Protein AF-A0A520I7V8-F1 (afdb_monomer_lite)

Secondary structure (DSSP, 8-state):
-----------------------------PPP------SSPPSEEEEEEEEE---SEEEEEEPTT--HHHHHHHHHHHHHTT--EEEE-SS--SS--SEEEEEEETTSHHHHHHHHHTT-----STT-EEEEEEEETTEEEEEEEESSHHHHHHHHHHHHHHTTSSSEEEEEEEE--SSS--EEEE--SSSPPPHHHHHHHHHHHHHTT--EEEE--TT-GGGTTTTTSPPPHHHHHHHHHHHHHHHHTT-EEEE----TTT--TT-HHHHHHHHHHHHHHH-

Radius of gyration: 31.49 Å; chains: 1; bounding box: 82×87×105 Å

Sequence (283 aa):
MTRQIGKFGLVPSLMVAASLAGLASASASAGPVTMPALFPTPTSIELGSGTIALGRSVSLIAAPGVDADTIALIRSILTTSGVETITTARRLPSVIDGTYVVLGTAVAPIVRDALARGRAVADDHAEGYTIASLASASGGVVTLAGHDADGLFHAAQTFRQLARRSAIPAMVIQDHPAMPIRGTIEGFYGAPWSMADRTRHLDFLATVKANTYVYSPKDDPYARDRWREAYPAATLKALGTLATTARRNHVDFVYAVSPGPSVCFSDPADVQALERKFDAMRS

Foldseek 3Di:
DDDDDDDDDDDDDDDDDDDDPDPPPPPPPPPDDDDDDFFPPFPDKFFDDDWFALPQEEEEAEFPPADPLLVVLLVVLSVVLNHNYYHYDHADDPDCQEHYEYADACPGPRLVVLCVVLVHDADQDVLKWKWFWADDPNGTYTRTHANDNNVRLVSSLRVSRQSNDSIRTGMMTIGDDPDPAFEDELADADDGDDLVRLLVRLVVCLNNSGAEYEDHYPPPCCQEVVVLDEDDPVVLVSLVVSCVSNVSSNHHYHYHHHHVVPDDPPDVSSVVSNVVRVVSNVD

pLDDT: mean 90.36, std 17.15, range [32.91, 98.94]

Structure (mmCIF, N/CA/C/O backbone):
data_AF-A0A520I7V8-F1
#
_entry.id   AF-A0A520I7V8-F1
#
loop_
_atom_site.group_PDB
_atom_site.id
_atom_site.type_symbol
_atom_site.label_atom_id
_atom_site.label_alt_id
_atom_site.label_comp_id
_atom_site.label_asym_id
_atom_site.label_entity_id
_atom_site.label_seq_id
_atom_site.pdbx_PDB_ins_code
_atom_site.Cartn_x
_atom_site.Cartn_y
_atom_site.Cartn_z
_atom_site.occupancy
_atom_site.B_iso_or_equiv
_atom_site.auth_seq_id
_atom_site.auth_comp_id
_atom_site.auth_asym_id
_atom_site.auth_atom_id
_atom_site.pdbx_PDB_model_num
ATOM 1 N N . MET A 1 1 ? -43.402 -72.409 75.792 1.00 38.69 1 MET A N 1
ATOM 2 C CA . MET A 1 1 ? -42.605 -71.165 75.795 1.00 38.69 1 MET A CA 1
ATOM 3 C C . MET A 1 1 ? -43.331 -70.124 74.948 1.00 38.69 1 MET A C 1
ATOM 5 O O . MET A 1 1 ? -43.605 -70.420 73.798 1.00 38.69 1 MET A O 1
ATOM 9 N N . THR A 1 2 ? -43.694 -68.989 75.573 1.00 38.31 2 THR A N 1
ATOM 10 C CA . THR A 1 2 ? -43.798 -67.609 75.013 1.00 38.31 2 THR A CA 1
ATOM 11 C C . THR A 1 2 ? -44.595 -67.366 73.712 1.00 38.31 2 THR A C 1
ATOM 13 O O . THR A 1 2 ? -44.211 -67.827 72.650 1.00 38.31 2 THR A O 1
ATOM 16 N N . ARG A 1 3 ? -45.784 -66.733 73.798 1.00 32.91 3 ARG A N 1
ATOM 17 C CA . ARG A 1 3 ? -46.104 -65.278 73.615 1.00 32.91 3 ARG A CA 1
ATOM 18 C C . ARG A 1 3 ? -45.956 -64.779 72.156 1.00 32.91 3 ARG A C 1
ATOM 20 O O . ARG A 1 3 ? -44.864 -64.837 71.625 1.00 32.91 3 ARG A O 1
ATOM 27 N N . GLN A 1 4 ? -47.035 -64.459 71.425 1.00 36.03 4 GLN A N 1
ATOM 28 C CA . GLN A 1 4 ? -47.858 -63.219 71.370 1.00 36.03 4 GLN A CA 1
ATOM 29 C C . GLN A 1 4 ? -47.267 -62.046 70.536 1.00 36.03 4 GLN A C 1
ATOM 31 O O . GLN A 1 4 ? -46.174 -61.590 70.840 1.00 36.03 4 GLN A O 1
ATOM 36 N N . ILE A 1 5 ? -48.122 -61.487 69.646 1.00 39.16 5 ILE A N 1
ATOM 37 C CA . ILE A 1 5 ? -48.203 -60.077 69.150 1.00 39.16 5 ILE A CA 1
ATOM 38 C C . ILE A 1 5 ? -47.164 -59.677 68.068 1.00 39.16 5 ILE A C 1
ATOM 40 O O . ILE A 1 5 ? -46.011 -60.053 68.160 1.00 39.16 5 ILE A O 1
ATOM 44 N N . GLY A 1 6 ? -47.457 -58.907 67.009 1.00 35.41 6 GLY A N 1
ATOM 45 C CA . GLY A 1 6 ? -48.653 -58.158 66.610 1.00 35.41 6 GLY A CA 1
ATOM 46 C C . GLY A 1 6 ? -48.464 -57.443 65.258 1.00 35.41 6 GLY A C 1
ATOM 47 O O . GLY A 1 6 ? -47.380 -57.439 64.682 1.00 35.41 6 GLY A O 1
ATOM 48 N N . LYS A 1 7 ? -49.559 -56.857 64.757 1.00 45.88 7 LYS A N 1
ATOM 49 C CA . LYS A 1 7 ? -49.664 -56.084 63.507 1.00 45.88 7 LYS A CA 1
ATOM 50 C C . LYS A 1 7 ? -49.071 -54.670 63.648 1.00 45.88 7 LYS A C 1
ATOM 52 O O . LYS A 1 7 ? -49.386 -53.989 64.615 1.00 45.88 7 LYS A O 1
ATOM 57 N N . PHE A 1 8 ? -48.367 -54.210 62.615 1.00 40.47 8 PHE A N 1
ATOM 58 C CA . PHE A 1 8 ? -48.137 -52.806 62.221 1.00 40.47 8 PHE A CA 1
ATOM 59 C C . PHE A 1 8 ? -48.118 -52.824 60.674 1.00 40.47 8 PHE A C 1
ATOM 61 O O . PHE A 1 8 ? -47.510 -53.719 60.104 1.00 40.47 8 PHE A O 1
ATOM 68 N N . GLY A 1 9 ? -48.826 -52.010 59.888 1.00 39.06 9 GLY A N 1
ATOM 69 C CA . GLY A 1 9 ? -49.249 -50.629 60.083 1.00 39.06 9 GLY A CA 1
ATOM 70 C C . GLY A 1 9 ? -48.235 -49.700 59.409 1.00 39.06 9 GLY A C 1
ATOM 71 O O . GLY A 1 9 ? -47.432 -49.108 60.119 1.00 39.06 9 GLY A O 1
ATOM 72 N N . LEU A 1 10 ? -48.232 -49.597 58.070 1.00 39.47 10 LEU A N 1
ATOM 73 C CA . LEU A 1 10 ? -47.416 -48.611 57.345 1.00 39.47 10 LEU A CA 1
ATOM 74 C C . LEU A 1 10 ? -48.315 -47.637 56.570 1.00 39.47 10 LEU A C 1
ATOM 76 O O . LEU A 1 10 ? -49.088 -48.030 55.699 1.00 39.47 10 LEU A O 1
ATOM 80 N N . VAL A 1 11 ? -48.200 -46.367 56.946 1.00 37.88 11 VAL A N 1
ATOM 81 C CA . VAL A 1 11 ? -48.819 -45.176 56.349 1.00 37.88 11 VAL A CA 1
ATOM 82 C C . VAL A 1 11 ? -47.916 -44.681 55.203 1.00 37.88 11 VAL A C 1
ATOM 84 O O . VAL A 1 11 ? -46.695 -44.778 55.340 1.00 37.88 11 VAL A O 1
ATOM 87 N N . PRO A 1 12 ? -48.447 -44.146 54.087 1.00 41.75 12 PRO A N 1
ATOM 88 C CA . PRO A 1 12 ? -47.621 -43.602 53.016 1.00 41.75 12 PRO A CA 1
ATOM 89 C C . PRO A 1 12 ? -47.178 -42.170 53.353 1.00 41.75 12 PRO A C 1
ATOM 91 O O . PRO A 1 12 ? -48.009 -41.286 53.556 1.00 41.75 12 PRO A O 1
ATOM 94 N N . SER A 1 13 ? -45.868 -41.925 53.389 1.00 40.28 13 SER A N 1
ATOM 95 C CA . SER A 1 13 ? -45.309 -40.571 53.488 1.00 40.28 13 SER A CA 1
ATOM 96 C C . SER A 1 13 ? -45.145 -39.967 52.092 1.00 40.28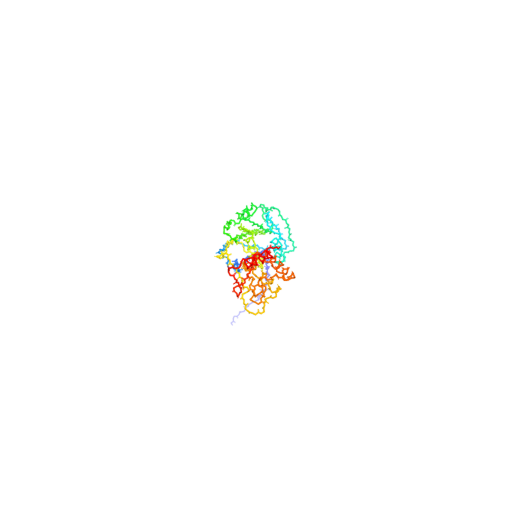 13 SER A C 1
ATOM 98 O O . 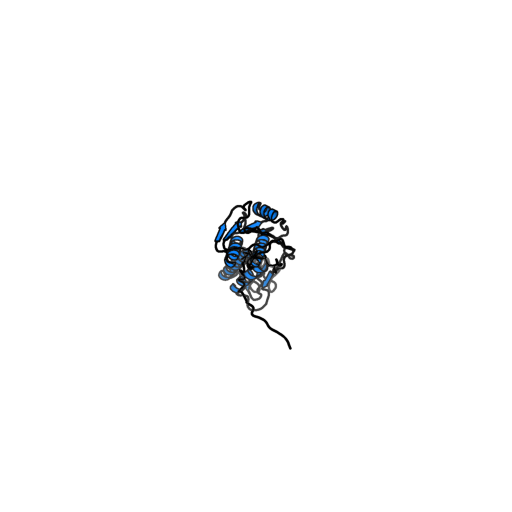SER A 1 13 ? -44.308 -40.409 51.307 1.00 40.28 13 SER A O 1
ATOM 100 N N . LEU A 1 14 ? -45.947 -38.942 51.797 1.00 39.34 14 LEU A N 1
ATOM 101 C CA . LEU A 1 14 ? -45.773 -38.033 50.663 1.00 39.34 14 LEU A CA 1
ATOM 102 C C . LEU A 1 14 ? -44.491 -37.203 50.870 1.00 39.34 14 LEU A C 1
ATOM 104 O O . LEU A 1 14 ? -44.426 -36.394 51.795 1.00 39.34 14 LEU A O 1
ATOM 108 N N . MET A 1 15 ? -43.490 -37.357 50.000 1.00 42.22 15 MET A N 1
ATOM 109 C CA . MET A 1 15 ? -42.411 -36.374 49.849 1.00 42.22 15 MET A CA 1
ATOM 110 C C . MET A 1 15 ? -42.788 -35.383 48.745 1.00 42.22 15 MET A C 1
ATOM 112 O O . MET A 1 15 ? -42.849 -35.738 47.570 1.00 42.22 15 MET A O 1
ATOM 116 N N . VAL A 1 16 ? -43.033 -34.131 49.129 1.00 45.12 16 VAL A N 1
ATOM 117 C CA . VAL A 1 16 ? -43.124 -32.991 48.211 1.00 45.12 16 VAL A CA 1
ATOM 118 C C . VAL A 1 16 ? -41.699 -32.510 47.939 1.00 45.12 16 VAL A C 1
ATOM 120 O O . VAL A 1 16 ? -41.054 -31.945 48.819 1.00 45.12 16 VAL A O 1
ATOM 123 N N . ALA A 1 17 ? -41.194 -32.751 46.730 1.00 44.28 17 ALA A N 1
ATOM 124 C CA . ALA A 1 17 ? -39.948 -32.161 46.255 1.00 44.28 17 ALA A CA 1
ATOM 125 C C . ALA A 1 17 ? -40.258 -30.795 45.623 1.00 44.28 17 ALA A C 1
ATOM 127 O O . ALA A 1 17 ? -40.813 -30.718 44.529 1.00 44.28 17 ALA A O 1
ATOM 128 N N . ALA A 1 18 ? -39.922 -29.715 46.327 1.00 45.97 18 ALA A N 1
ATOM 129 C CA . ALA A 1 18 ? -39.949 -28.365 45.778 1.00 45.97 18 ALA A CA 1
ATOM 130 C C . ALA A 1 18 ? -38.712 -28.156 44.890 1.00 45.97 18 ALA A C 1
ATOM 132 O O . ALA A 1 18 ? -37.590 -28.035 45.380 1.00 45.97 18 ALA A O 1
ATOM 133 N N . SER A 1 19 ? -38.909 -28.128 43.575 1.00 43.41 19 SER A N 1
ATOM 134 C CA . SER A 1 19 ? -37.883 -27.783 42.593 1.00 43.41 19 SER A CA 1
ATOM 135 C C . SER A 1 19 ? -37.783 -26.260 42.444 1.00 43.41 19 SER A C 1
ATOM 137 O O . SER A 1 19 ? -38.564 -25.636 41.729 1.00 43.41 19 SER A O 1
ATOM 139 N N . LEU A 1 20 ? -36.793 -25.643 43.100 1.00 47.41 20 LEU A N 1
ATOM 140 C CA . LEU A 1 20 ? -36.346 -24.294 42.741 1.00 47.41 20 LEU A CA 1
ATOM 141 C C . LEU A 1 20 ? -35.533 -24.372 41.441 1.00 47.41 20 LEU A C 1
ATOM 143 O O . LEU A 1 20 ? -34.353 -24.717 41.448 1.00 47.41 20 LEU A O 1
ATOM 147 N N . ALA A 1 21 ? -36.165 -24.035 40.319 1.00 44.94 21 ALA A N 1
ATOM 148 C CA . ALA A 1 21 ? -35.466 -23.755 39.071 1.00 44.94 21 ALA A CA 1
ATOM 149 C C . ALA A 1 21 ? -34.804 -22.369 39.167 1.00 44.94 21 ALA A C 1
ATOM 151 O O . ALA A 1 21 ? -35.423 -21.342 38.894 1.00 44.94 21 ALA A O 1
ATOM 152 N N . GLY A 1 22 ? -33.543 -22.337 39.596 1.00 43.59 22 GLY A N 1
ATOM 153 C CA . GLY A 1 22 ? -32.698 -21.153 39.478 1.00 43.59 22 GLY A CA 1
ATOM 154 C C . GLY A 1 22 ? -32.290 -20.946 38.020 1.00 43.59 22 GLY A C 1
ATOM 155 O O . GLY A 1 22 ? -31.512 -21.728 37.477 1.00 43.59 22 GLY A O 1
ATOM 156 N N . LEU A 1 23 ? -32.802 -19.890 37.387 1.00 44.91 23 LEU A N 1
ATOM 157 C CA . LEU A 1 23 ? -32.287 -19.371 36.119 1.00 44.91 23 LEU A CA 1
ATOM 158 C C . LEU A 1 23 ? -30.903 -18.760 36.375 1.00 44.91 23 LEU A C 1
ATOM 160 O O . LEU A 1 23 ? -30.771 -17.569 36.648 1.00 44.91 23 LEU A O 1
ATOM 164 N N . ALA A 1 24 ? -29.863 -19.589 36.329 1.00 44.28 24 ALA A N 1
ATOM 165 C CA . ALA A 1 24 ? -28.498 -19.102 36.234 1.00 44.28 24 ALA A CA 1
ATOM 166 C C . ALA A 1 24 ? -28.302 -18.542 34.820 1.00 44.28 24 ALA A C 1
ATOM 168 O O . ALA A 1 24 ? -28.145 -19.294 33.857 1.00 44.28 24 ALA A O 1
ATOM 169 N N . SER A 1 25 ? -28.347 -17.217 34.688 1.00 45.78 25 SER A N 1
ATOM 170 C CA . SER A 1 25 ? -27.883 -16.524 33.489 1.00 45.78 25 SER A CA 1
ATOM 171 C C . SER A 1 25 ? -26.433 -16.929 33.244 1.00 45.78 25 SER A C 1
ATOM 173 O O . SER A 1 25 ? -25.544 -16.569 34.015 1.00 45.78 25 SER A O 1
ATOM 175 N N . ALA A 1 26 ? -26.196 -17.718 32.198 1.00 42.28 26 ALA A N 1
ATOM 176 C CA . ALA A 1 26 ? -24.854 -18.052 31.760 1.00 42.28 26 ALA A CA 1
ATOM 177 C C . ALA A 1 26 ? -24.181 -16.762 31.279 1.00 42.28 26 ALA A C 1
ATOM 179 O O . ALA A 1 26 ? -24.393 -16.314 30.153 1.00 42.28 26 ALA A O 1
ATOM 180 N N . SER A 1 27 ? -23.389 -16.139 32.150 1.00 43.66 27 SER A N 1
ATOM 181 C CA . SER A 1 27 ? -22.414 -15.137 31.745 1.00 43.66 27 SER A CA 1
ATOM 182 C C . SER A 1 27 ? -21.512 -15.808 30.717 1.00 43.66 27 SER A C 1
ATOM 184 O O . SER A 1 27 ? -20.763 -16.721 31.065 1.00 43.66 27 SER A O 1
ATOM 186 N N . ALA A 1 28 ? -21.624 -15.414 29.448 1.00 45.50 28 ALA A N 1
ATOM 187 C CA . ALA A 1 28 ? -20.703 -15.852 28.414 1.00 45.50 28 ALA A CA 1
ATOM 188 C C . ALA A 1 28 ? -19.294 -15.462 28.871 1.00 45.50 28 ALA A C 1
ATOM 190 O O . ALA A 1 28 ? -18.919 -14.290 28.850 1.00 45.50 28 ALA A O 1
ATOM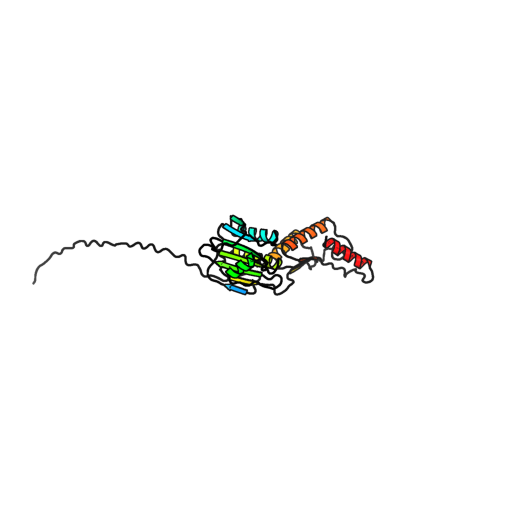 191 N N . SER A 1 29 ? -18.544 -16.440 29.377 1.00 47.53 29 SER A N 1
ATOM 192 C CA . SER A 1 29 ? -17.139 -16.273 29.708 1.00 47.53 29 SER A CA 1
ATOM 193 C C . SER A 1 29 ? -16.442 -15.864 28.417 1.00 47.53 29 SER A C 1
ATOM 195 O O . SER A 1 29 ? -16.397 -16.633 27.456 1.00 47.53 29 SER A O 1
ATOM 197 N N . ALA A 1 30 ? -15.968 -14.618 28.367 1.00 57.53 30 ALA A N 1
ATOM 198 C CA . ALA A 1 30 ? -15.102 -14.170 27.294 1.00 57.53 30 ALA A CA 1
ATOM 199 C C . ALA A 1 30 ? -13.886 -15.104 27.288 1.00 57.53 30 ALA A C 1
ATOM 201 O O . ALA A 1 30 ? -13.169 -15.192 28.288 1.00 57.53 30 ALA A O 1
ATOM 202 N N . GLY A 1 31 ? -13.711 -15.857 26.199 1.00 60.19 31 GLY A N 1
ATOM 203 C CA . GLY A 1 31 ? -12.578 -16.765 26.044 1.00 60.19 31 GLY A CA 1
ATOM 204 C C . GLY A 1 31 ? -11.242 -16.032 26.232 1.00 60.19 31 GLY A C 1
ATOM 205 O O . GLY A 1 31 ? -11.191 -14.803 26.119 1.00 60.19 31 GLY A O 1
ATOM 206 N N . PRO A 1 32 ? -10.149 -16.759 26.522 1.00 66.69 32 PRO A N 1
ATOM 207 C CA . PRO A 1 32 ? -8.856 -16.141 26.781 1.00 66.69 32 PRO A CA 1
ATOM 208 C C . PRO A 1 32 ? -8.429 -15.269 25.596 1.00 66.69 32 PRO A C 1
ATOM 210 O O . PRO A 1 32 ? -8.418 -15.712 24.444 1.00 66.69 32 PRO A O 1
ATOM 213 N N . VAL A 1 33 ? -8.072 -14.017 25.888 1.00 73.88 33 VAL A N 1
ATOM 214 C CA . VAL A 1 33 ? -7.521 -13.097 24.894 1.00 73.88 33 VAL A CA 1
ATOM 215 C C . VAL A 1 33 ? -6.144 -13.614 24.484 1.00 73.88 33 VAL A C 1
ATOM 217 O O . VAL A 1 33 ? -5.232 -13.685 25.304 1.00 73.88 33 VAL A O 1
ATOM 220 N N . THR A 1 34 ? -5.999 -14.010 23.220 1.00 82.81 34 THR A N 1
ATOM 221 C CA . THR A 1 34 ? -4.739 -14.538 22.679 1.00 82.81 34 THR A CA 1
ATOM 222 C C . THR A 1 34 ? -4.048 -13.509 21.798 1.00 82.81 34 THR A C 1
ATOM 224 O O . THR A 1 34 ? -4.697 -12.809 21.016 1.00 82.81 34 THR A O 1
ATOM 227 N N . MET A 1 35 ? -2.719 -13.458 21.902 1.00 87.75 35 MET A N 1
ATOM 228 C CA . MET A 1 35 ? -1.876 -12.644 21.031 1.00 87.75 35 MET A CA 1
ATOM 229 C C . MET A 1 35 ? -2.084 -13.066 19.565 1.00 87.75 35 MET A C 1
ATOM 231 O O . MET A 1 35 ? -2.000 -14.263 19.262 1.00 87.75 35 MET A O 1
ATOM 235 N N . PRO A 1 36 ? -2.385 -12.138 18.640 1.00 91.81 36 PRO A N 1
ATOM 236 C CA . PRO A 1 36 ? -2.506 -12.482 17.232 1.00 91.81 36 PRO A CA 1
ATOM 237 C C . PRO A 1 36 ? -1.133 -12.827 16.638 1.00 91.81 36 PRO A C 1
ATOM 239 O O . PRO A 1 36 ? -0.161 -12.101 16.823 1.00 91.81 36 PRO A O 1
ATOM 242 N N . ALA A 1 37 ? -1.067 -13.916 15.870 1.00 93.81 37 ALA A N 1
ATOM 243 C CA . ALA A 1 37 ? 0.064 -14.177 14.988 1.00 93.81 37 ALA A CA 1
ATOM 244 C C . ALA A 1 37 ? -0.086 -13.302 13.736 1.00 93.81 37 ALA A C 1
ATOM 246 O O . ALA A 1 37 ? -1.043 -13.471 12.977 1.00 93.81 37 ALA A O 1
ATOM 247 N N . LEU A 1 38 ? 0.826 -12.349 13.559 1.00 97.50 38 LEU A N 1
ATOM 248 C CA . LEU A 1 38 ? 0.816 -11.369 12.474 1.00 97.50 38 LEU A CA 1
ATOM 249 C C . LEU A 1 38 ? 2.094 -11.502 11.645 1.00 97.50 38 LEU A C 1
ATOM 251 O O . LEU A 1 38 ? 3.157 -11.790 12.190 1.00 97.50 38 LEU A O 1
ATOM 255 N N . PHE A 1 39 ? 1.982 -11.287 10.335 1.00 97.50 39 PHE A N 1
ATOM 256 C CA . PHE A 1 39 ? 3.120 -11.293 9.419 1.00 97.50 39 PHE A CA 1
ATOM 257 C C . PHE A 1 39 ? 3.100 -10.081 8.466 1.00 97.50 39 PHE A C 1
ATOM 259 O O . PHE A 1 39 ? 2.077 -9.848 7.819 1.00 97.50 39 PHE A O 1
ATOM 266 N N . PRO A 1 40 ? 4.206 -9.332 8.303 1.00 98.00 40 PRO A N 1
ATOM 267 C CA . PRO A 1 40 ? 5.417 -9.369 9.128 1.00 98.00 40 PRO A CA 1
ATOM 268 C C . PRO A 1 40 ? 5.113 -9.142 10.614 1.00 98.00 40 PRO A C 1
ATOM 270 O O . PRO A 1 40 ? 4.094 -8.528 10.940 1.00 98.00 40 PRO A O 1
ATOM 273 N N . THR A 1 41 ? 5.964 -9.679 11.492 1.00 98.25 41 THR A N 1
ATOM 274 C CA . THR A 1 41 ? 5.827 -9.509 12.944 1.00 98.25 41 THR A CA 1
ATOM 275 C C . THR A 1 41 ? 5.978 -8.029 13.292 1.00 98.25 41 THR A C 1
ATOM 277 O O . THR A 1 41 ? 7.018 -7.467 12.953 1.00 98.25 41 THR A O 1
ATOM 280 N N . PRO A 1 42 ? 4.988 -7.404 13.955 1.00 98.44 42 PRO A N 1
ATOM 281 C CA . PRO A 1 42 ? 5.109 -6.017 14.378 1.00 98.44 42 PRO A CA 1
ATOM 282 C C . PRO A 1 42 ? 6.247 -5.793 15.374 1.00 98.44 42 PRO A C 1
ATOM 284 O O . PRO A 1 42 ? 6.531 -6.681 16.181 1.00 98.44 42 PRO A O 1
ATOM 287 N N . THR A 1 43 ? 6.827 -4.591 15.376 1.00 98.31 43 THR A N 1
ATOM 288 C CA . THR A 1 43 ? 7.846 -4.191 16.363 1.00 98.31 43 THR A CA 1
ATOM 289 C C . THR A 1 43 ? 7.356 -4.338 17.807 1.00 98.31 43 THR A C 1
ATOM 291 O O . THR A 1 43 ? 8.084 -4.862 18.651 1.00 98.31 43 THR A O 1
ATOM 294 N N . SER A 1 44 ? 6.124 -3.911 18.104 1.00 98.00 44 SER A N 1
ATOM 295 C CA . SER A 1 44 ? 5.512 -4.053 19.430 1.00 98.00 44 SER A CA 1
ATOM 296 C C . SER A 1 44 ? 4.020 -4.373 19.345 1.00 98.00 44 SER A C 1
ATOM 298 O O . SER A 1 44 ? 3.301 -3.837 18.498 1.00 98.00 44 SER A O 1
ATOM 300 N N . ILE A 1 45 ? 3.549 -5.235 20.254 1.00 98.06 45 ILE A N 1
ATOM 301 C CA . ILE A 1 45 ? 2.128 -5.501 20.491 1.00 98.06 45 ILE A CA 1
ATOM 302 C C . ILE A 1 45 ? 1.880 -5.553 22.000 1.00 98.06 45 ILE A C 1
ATOM 304 O O . ILE A 1 45 ? 2.392 -6.432 22.694 1.00 98.06 45 ILE A O 1
ATOM 308 N N . GLU A 1 46 ? 1.025 -4.664 22.490 1.00 96.81 46 GLU A N 1
ATOM 309 C CA . GLU A 1 46 ? 0.583 -4.623 23.882 1.00 96.81 46 GLU A CA 1
ATOM 310 C C . GLU A 1 46 ? -0.901 -4.973 23.964 1.00 96.81 46 GLU A C 1
ATOM 312 O O . GLU A 1 46 ? -1.751 -4.269 23.416 1.00 96.81 46 GLU A O 1
ATOM 317 N N . LEU A 1 47 ? -1.232 -6.076 24.640 1.00 95.69 47 LEU A N 1
ATOM 318 C CA . LEU A 1 47 ? -2.622 -6.486 24.829 1.00 95.69 47 LEU A CA 1
ATOM 319 C C . LEU A 1 47 ? -3.289 -5.664 25.933 1.00 95.69 47 LEU A C 1
ATOM 321 O O . LEU A 1 47 ? -2.747 -5.478 27.020 1.00 95.69 47 LEU A O 1
ATOM 325 N N . GLY A 1 48 ? -4.510 -5.231 25.652 1.00 91.88 48 GLY A N 1
ATOM 326 C CA . GLY A 1 48 ? -5.438 -4.663 26.613 1.00 91.88 48 GLY A CA 1
ATOM 327 C C . GLY A 1 48 ? -6.519 -5.661 27.027 1.00 91.88 48 GLY A C 1
ATOM 328 O O . GLY A 1 48 ? -6.463 -6.860 26.746 1.00 91.88 48 GLY A O 1
ATOM 329 N N . SER A 1 49 ? -7.543 -5.138 27.697 1.00 91.00 49 SER A N 1
ATOM 330 C CA . SER A 1 49 ? -8.668 -5.931 28.192 1.00 91.00 49 SER A CA 1
ATOM 331 C C . SER A 1 49 ? -9.849 -5.902 27.227 1.00 91.00 49 SER A C 1
ATOM 333 O O . SER A 1 49 ? -10.311 -4.834 26.825 1.00 91.00 49 SER A O 1
ATOM 335 N N . GLY A 1 50 ? -10.399 -7.080 26.936 1.00 93.00 50 GLY A N 1
ATOM 336 C CA . GLY A 1 50 ? -11.597 -7.239 26.116 1.00 93.00 50 GLY A CA 1
ATOM 337 C C . GLY A 1 50 ? -11.304 -7.493 24.639 1.00 93.00 50 GLY A C 1
ATOM 338 O O . GLY A 1 50 ? -10.159 -7.601 24.202 1.00 93.00 50 GLY A O 1
ATOM 339 N N . THR A 1 51 ? -12.376 -7.639 23.866 1.00 95.31 51 THR A N 1
ATOM 340 C CA . THR A 1 51 ? -12.314 -7.908 22.427 1.00 95.31 51 THR A CA 1
ATOM 341 C C . THR A 1 51 ? -13.425 -7.151 21.708 1.00 95.31 51 THR A C 1
ATOM 343 O O . THR A 1 51 ? -14.438 -6.806 22.313 1.00 95.31 51 THR A O 1
ATOM 346 N N . ILE A 1 52 ? -13.226 -6.895 20.420 1.00 95.81 52 ILE A N 1
ATOM 347 C CA . ILE A 1 52 ? -14.156 -6.211 19.529 1.00 95.81 52 ILE A CA 1
ATOM 348 C C . ILE A 1 52 ? -14.589 -7.211 18.460 1.00 95.81 52 ILE A C 1
ATOM 350 O O . ILE A 1 52 ? -13.757 -7.730 17.713 1.00 95.81 52 ILE A O 1
ATOM 354 N N . ALA A 1 53 ? -15.890 -7.459 18.356 1.00 94.75 53 ALA A N 1
ATOM 355 C CA . ALA A 1 53 ? -16.465 -8.129 17.196 1.00 94.75 53 ALA A CA 1
ATOM 356 C C . ALA A 1 53 ? -16.828 -7.076 16.139 1.00 94.75 53 ALA A C 1
ATOM 358 O O . ALA A 1 53 ? -17.467 -6.072 16.459 1.00 94.75 53 ALA A O 1
ATOM 359 N N . LEU A 1 54 ? -16.451 -7.299 14.874 1.00 95.50 54 LEU A N 1
ATOM 360 C CA . LEU A 1 54 ? -16.809 -6.370 13.793 1.00 95.50 54 LEU A CA 1
ATOM 361 C C . LEU A 1 54 ? -18.329 -6.302 13.571 1.00 95.50 54 LEU A C 1
ATOM 363 O O . LEU A 1 54 ? -18.858 -5.238 13.259 1.00 95.50 54 LEU A O 1
ATOM 367 N N . GLY A 1 55 ? -19.036 -7.414 13.795 1.00 93.19 55 GLY A N 1
ATOM 368 C CA . GLY A 1 55 ? -20.485 -7.504 13.614 1.00 93.19 55 GLY A CA 1
ATOM 369 C C . GLY A 1 55 ? -20.915 -7.339 12.151 1.00 93.19 55 GLY A C 1
ATOM 370 O O . GLY A 1 55 ? -20.111 -7.469 11.233 1.00 93.19 55 GLY A O 1
ATOM 371 N N . ARG A 1 56 ? -22.206 -7.057 11.927 1.00 96.44 56 ARG A N 1
ATOM 372 C CA . ARG A 1 56 ? -22.775 -6.837 10.578 1.00 96.44 56 ARG A CA 1
ATOM 373 C C . ARG A 1 56 ? -22.727 -5.375 10.125 1.00 96.44 56 ARG A C 1
ATOM 375 O O . ARG A 1 56 ? -22.952 -5.106 8.947 1.00 96.44 56 ARG A O 1
ATOM 382 N N . SER A 1 57 ? -22.463 -4.439 11.038 1.00 97.62 57 SER A N 1
ATOM 383 C CA . SER A 1 57 ? -22.479 -3.000 10.765 1.00 97.62 57 SER A CA 1
ATOM 384 C C . SER A 1 57 ? -21.286 -2.299 11.406 1.00 97.62 57 SER A C 1
ATOM 386 O O . SER A 1 57 ? -21.073 -2.423 12.610 1.00 97.62 57 SER A O 1
ATOM 388 N N . VAL A 1 58 ? -20.549 -1.523 10.610 1.00 98.31 58 VAL A N 1
ATOM 389 C CA . VAL A 1 58 ? -19.382 -0.742 11.042 1.00 98.31 58 VAL A CA 1
ATOM 390 C C . VAL A 1 58 ? -19.501 0.695 10.543 1.00 98.31 58 VAL A C 1
ATOM 392 O O . VAL A 1 58 ? -19.833 0.935 9.383 1.00 98.31 58 VAL A O 1
ATOM 395 N N . SER A 1 59 ? -19.170 1.652 11.409 1.00 98.50 59 SER A N 1
ATOM 396 C CA . SER A 1 59 ? -19.010 3.057 11.028 1.00 98.50 59 SER A CA 1
ATOM 397 C C . SER A 1 59 ? -17.552 3.351 10.680 1.00 98.50 59 SER A C 1
ATOM 399 O O . SER A 1 59 ? -16.670 3.306 11.537 1.00 98.50 59 SER A O 1
ATOM 401 N N . LEU A 1 60 ? -17.294 3.671 9.417 1.00 98.62 60 LEU A N 1
ATOM 402 C CA . LEU A 1 60 ? -15.979 4.036 8.902 1.00 98.62 60 LEU A CA 1
ATOM 403 C C . LEU A 1 60 ? -15.780 5.554 8.961 1.00 98.62 60 LEU A C 1
ATOM 405 O O . LEU A 1 60 ? -16.582 6.319 8.416 1.00 98.62 60 LEU A O 1
ATOM 409 N N . ILE A 1 61 ? -14.689 5.986 9.583 1.00 98.62 61 ILE A N 1
ATOM 410 C CA . ILE A 1 61 ? -14.297 7.387 9.733 1.00 98.62 61 ILE A CA 1
ATOM 411 C C . ILE A 1 61 ? -12.918 7.566 9.100 1.00 98.62 61 ILE A C 1
ATOM 413 O O . ILE A 1 61 ? -11.899 7.286 9.727 1.00 98.62 61 ILE A O 1
ATOM 417 N N . ALA A 1 62 ? -12.882 8.050 7.862 1.00 98.38 62 ALA A N 1
ATOM 418 C CA . ALA A 1 62 ? -11.633 8.418 7.203 1.00 98.38 62 ALA A CA 1
ATOM 419 C C . ALA A 1 62 ? -11.306 9.890 7.478 1.00 98.38 62 ALA A C 1
ATOM 421 O O . ALA A 1 62 ? -12.146 10.771 7.267 1.00 98.38 62 ALA A O 1
ATOM 422 N N . ALA A 1 63 ? -10.093 10.161 7.952 1.00 98.00 63 ALA A N 1
ATOM 423 C CA . ALA A 1 63 ? -9.586 11.518 8.074 1.00 98.00 63 ALA A CA 1
ATOM 424 C C . ALA A 1 63 ? -9.421 12.175 6.687 1.00 98.00 63 ALA A C 1
ATOM 426 O O . ALA A 1 63 ? -9.257 11.477 5.682 1.00 98.00 63 ALA A O 1
ATOM 427 N N . PRO A 1 64 ? -9.433 13.517 6.601 1.00 95.19 64 PRO A N 1
ATOM 428 C CA . PRO A 1 64 ? -9.080 14.207 5.365 1.00 95.19 64 PRO A CA 1
ATOM 429 C C . PRO A 1 64 ? -7.678 13.810 4.880 1.00 95.19 64 PRO A C 1
ATOM 431 O O . PRO A 1 64 ? -6.754 13.723 5.685 1.00 95.19 64 PRO A O 1
ATOM 434 N N . GLY A 1 65 ? -7.524 13.605 3.570 1.00 93.81 65 GLY A N 1
ATOM 435 C CA . GLY A 1 65 ? -6.236 13.292 2.939 1.00 93.81 65 GLY A CA 1
ATOM 436 C C . GLY A 1 65 ? -5.921 11.802 2.786 1.00 93.81 65 GLY A C 1
ATOM 437 O O . GLY A 1 65 ? -4.930 11.480 2.141 1.00 93.81 65 GLY A O 1
ATOM 438 N N . VAL A 1 66 ? -6.755 10.898 3.312 1.00 97.25 66 VAL A N 1
ATOM 439 C CA . VAL A 1 66 ? -6.640 9.463 3.001 1.00 97.25 66 VAL A CA 1
ATOM 440 C C . VAL A 1 66 ? -7.002 9.232 1.535 1.00 97.25 66 VAL A C 1
ATOM 442 O O . VAL A 1 66 ? -8.041 9.711 1.071 1.00 97.25 66 VAL A O 1
ATOM 445 N N . ASP A 1 67 ? -6.157 8.504 0.812 1.00 93.38 67 ASP A N 1
ATOM 446 C CA . ASP A 1 67 ? -6.380 8.197 -0.594 1.00 93.38 67 ASP A CA 1
ATOM 447 C C . ASP A 1 67 ? -7.558 7.220 -0.791 1.00 93.38 67 ASP A C 1
ATOM 449 O O . ASP A 1 67 ? -7.965 6.464 0.100 1.00 93.38 67 ASP A O 1
ATOM 453 N N . ALA A 1 68 ? -8.148 7.261 -1.986 1.00 95.94 68 ALA A N 1
ATOM 454 C CA . ALA A 1 68 ? -9.339 6.479 -2.298 1.00 95.94 68 ALA A CA 1
ATOM 455 C C . ALA A 1 68 ? -9.071 4.965 -2.334 1.00 95.94 68 ALA A C 1
ATOM 457 O O . ALA A 1 68 ? -9.969 4.189 -1.997 1.00 95.94 68 ALA A O 1
ATOM 458 N N . ASP A 1 69 ? -7.859 4.551 -2.709 1.00 96.06 69 ASP A N 1
ATOM 459 C CA . ASP A 1 69 ? -7.488 3.143 -2.829 1.00 96.06 69 ASP A CA 1
ATOM 460 C C . ASP A 1 69 ? -7.351 2.497 -1.439 1.00 96.06 69 ASP A C 1
ATOM 462 O O . ASP A 1 69 ? -7.896 1.414 -1.209 1.00 96.06 69 ASP A O 1
ATOM 466 N N . THR A 1 70 ? -6.762 3.193 -0.463 1.00 97.50 70 THR A N 1
ATOM 467 C CA . THR A 1 70 ? -6.706 2.764 0.944 1.00 97.50 70 THR A CA 1
ATOM 468 C C . THR A 1 70 ? -8.103 2.662 1.560 1.00 97.50 70 THR A C 1
ATOM 470 O O . THR A 1 70 ? -8.421 1.682 2.244 1.00 97.50 70 THR A O 1
ATOM 473 N N . ILE A 1 71 ? -8.996 3.625 1.290 1.00 98.06 71 ILE A N 1
ATOM 474 C CA . ILE A 1 71 ? -10.398 3.546 1.742 1.00 98.06 71 ILE A CA 1
ATOM 475 C C . ILE A 1 71 ? -11.098 2.330 1.118 1.00 98.06 71 ILE A C 1
ATOM 477 O O . ILE A 1 71 ? -11.820 1.607 1.815 1.00 98.06 71 ILE A O 1
ATOM 481 N N . ALA A 1 72 ? -10.894 2.090 -0.179 1.00 98.06 72 ALA A N 1
ATOM 482 C CA . ALA A 1 72 ? -11.457 0.941 -0.878 1.00 98.06 72 ALA A CA 1
ATOM 483 C C . ALA A 1 72 ? -10.927 -0.388 -0.311 1.00 98.06 72 ALA A C 1
ATOM 485 O O . ALA A 1 72 ? -11.715 -1.312 -0.090 1.00 98.06 72 ALA A O 1
ATOM 486 N N . LEU A 1 73 ? -9.632 -0.465 0.014 1.00 98.31 73 LEU A N 1
ATOM 487 C CA . LEU A 1 73 ? -9.016 -1.619 0.667 1.00 98.31 73 LEU A CA 1
ATOM 488 C C . LEU A 1 73 ? -9.672 -1.912 2.022 1.00 98.31 73 LEU A C 1
ATOM 490 O O . LEU A 1 73 ? -10.090 -3.045 2.260 1.00 98.31 73 LEU A O 1
ATOM 494 N N . ILE A 1 74 ? -9.837 -0.910 2.892 1.00 98.62 74 ILE A N 1
ATOM 495 C CA . ILE A 1 74 ? -10.486 -1.105 4.199 1.00 98.62 74 ILE A CA 1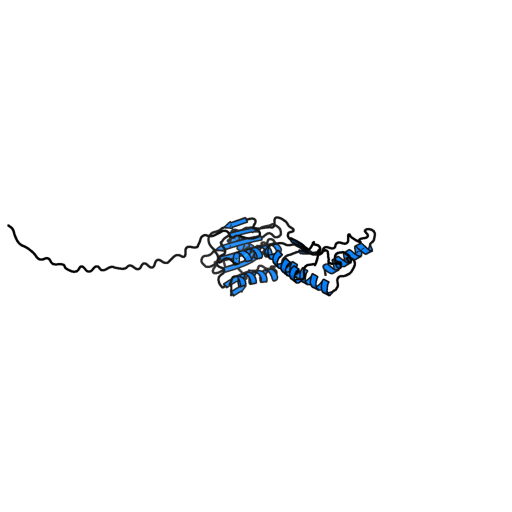
ATOM 496 C C . ILE A 1 74 ? -11.936 -1.567 4.045 1.00 98.62 74 ILE A C 1
ATOM 498 O O . ILE A 1 74 ? -12.362 -2.497 4.732 1.00 98.62 74 ILE A O 1
ATOM 502 N N . ARG A 1 75 ? -12.695 -0.985 3.111 1.00 98.62 75 ARG A N 1
ATOM 503 C CA . ARG A 1 75 ? -14.066 -1.439 2.822 1.00 98.62 75 ARG A CA 1
ATOM 504 C C . ARG A 1 75 ? -14.102 -2.889 2.340 1.00 98.62 75 ARG A C 1
ATOM 506 O O . ARG A 1 75 ? -14.965 -3.650 2.779 1.00 98.62 75 ARG A O 1
ATOM 513 N N . SER A 1 76 ? -13.161 -3.279 1.483 1.00 98.44 76 SER A N 1
ATOM 514 C CA . SER A 1 76 ? -13.022 -4.656 1.002 1.00 98.44 76 SER A CA 1
ATOM 515 C C . SER A 1 76 ? -12.689 -5.628 2.140 1.00 98.44 76 SER A C 1
ATOM 517 O O . SER A 1 76 ? -13.324 -6.677 2.259 1.00 98.44 76 SER A O 1
ATOM 519 N N . ILE A 1 77 ? -11.770 -5.250 3.038 1.00 98.56 77 ILE A N 1
ATOM 520 C CA . ILE A 1 77 ? -11.422 -6.030 4.236 1.00 98.56 77 ILE A CA 1
ATOM 521 C C . ILE A 1 77 ? -12.656 -6.241 5.117 1.00 98.56 77 ILE A C 1
ATOM 523 O O . ILE A 1 77 ? -12.950 -7.377 5.489 1.00 98.56 77 ILE A O 1
ATOM 527 N N . LEU A 1 78 ? -13.399 -5.173 5.419 1.00 98.50 78 LEU A N 1
ATOM 528 C CA . LEU A 1 78 ? -14.612 -5.240 6.238 1.00 98.50 78 LEU A CA 1
ATOM 529 C C . LEU A 1 78 ? -15.671 -6.151 5.602 1.00 98.50 78 LEU A C 1
ATOM 531 O O . LEU A 1 78 ? -16.191 -7.042 6.269 1.00 98.50 78 LEU A O 1
ATOM 535 N N . THR A 1 79 ? -15.927 -5.985 4.302 1.00 98.25 79 THR A N 1
ATOM 536 C CA . THR A 1 79 ? -16.907 -6.797 3.559 1.00 98.25 79 THR A CA 1
ATOM 537 C C . THR A 1 79 ? -16.517 -8.277 3.553 1.00 98.25 79 THR A C 1
ATOM 539 O O . THR A 1 79 ? -17.332 -9.143 3.856 1.00 98.25 79 THR A O 1
ATOM 542 N N . THR A 1 80 ? -15.240 -8.577 3.291 1.00 97.38 80 THR A N 1
ATOM 543 C CA . THR A 1 80 ? -14.702 -9.952 3.308 1.00 97.38 80 THR A CA 1
ATOM 544 C C . THR A 1 80 ? -14.772 -10.580 4.704 1.00 97.38 80 THR A C 1
ATOM 546 O O . THR A 1 80 ? -14.847 -11.799 4.833 1.00 97.38 80 THR A O 1
ATOM 549 N N . SER A 1 81 ? -14.784 -9.753 5.751 1.00 96.81 81 SER A N 1
ATOM 550 C CA . SER A 1 81 ? -14.903 -10.181 7.150 1.00 96.81 81 SER A CA 1
ATOM 551 C C . SER A 1 81 ? -16.361 -10.334 7.612 1.00 96.81 81 SER A C 1
ATOM 553 O O . SER A 1 81 ? -16.604 -10.569 8.793 1.00 96.81 81 SER A O 1
ATOM 555 N N . GLY A 1 82 ? -17.337 -10.211 6.703 1.00 96.81 82 GLY A N 1
ATOM 556 C CA . GLY A 1 82 ? -18.761 -10.415 6.985 1.00 96.81 82 GLY A CA 1
ATOM 557 C C . GLY A 1 82 ? -19.529 -9.163 7.418 1.00 96.81 82 GLY A C 1
ATOM 558 O O . GLY A 1 82 ? -20.682 -9.274 7.832 1.00 96.81 82 GLY A O 1
ATOM 559 N N . VAL A 1 83 ? -18.927 -7.973 7.320 1.00 98.00 83 VAL A N 1
ATOM 560 C CA . VAL A 1 83 ? -19.646 -6.709 7.534 1.00 98.00 83 VAL A CA 1
ATOM 561 C C . VAL A 1 83 ? -20.510 -6.417 6.309 1.00 98.00 83 VAL A C 1
ATOM 563 O O . VAL A 1 83 ? -20.010 -6.333 5.192 1.00 98.00 83 VAL A O 1
ATOM 566 N N . GLU A 1 84 ? -21.806 -6.214 6.517 1.00 97.94 84 GLU A N 1
ATOM 567 C CA . GLU A 1 84 ? -22.771 -5.982 5.436 1.00 97.94 84 GLU A CA 1
ATOM 568 C C . GLU A 1 84 ? -23.079 -4.498 5.244 1.00 97.94 84 GLU A C 1
ATOM 570 O O . GLU A 1 84 ? -23.327 -4.041 4.131 1.00 97.94 84 GLU A O 1
ATOM 575 N N . THR A 1 85 ? -23.066 -3.733 6.337 1.00 98.31 85 THR A N 1
ATOM 576 C CA . THR A 1 85 ? -23.358 -2.298 6.328 1.00 98.31 85 THR A CA 1
ATOM 577 C C . THR A 1 85 ? -22.125 -1.515 6.760 1.00 98.31 85 THR A C 1
ATOM 579 O O . THR A 1 85 ? -21.685 -1.608 7.903 1.00 98.31 85 THR A O 1
ATOM 582 N N . ILE A 1 86 ? -21.566 -0.715 5.849 1.00 98.44 86 ILE A N 1
ATOM 583 C CA . ILE A 1 86 ? -20.435 0.175 6.142 1.00 98.44 86 ILE A CA 1
ATOM 584 C C . ILE A 1 86 ? -20.893 1.622 5.972 1.00 98.44 86 ILE A C 1
ATOM 586 O O . ILE A 1 86 ? -20.898 2.158 4.857 1.00 98.44 86 ILE A O 1
ATOM 590 N N . THR A 1 87 ? -21.270 2.263 7.075 1.00 97.94 87 THR A N 1
ATOM 591 C CA . THR A 1 87 ? -21.662 3.676 7.084 1.00 97.94 87 THR A CA 1
ATOM 592 C C . THR A 1 87 ? -20.429 4.569 7.127 1.00 97.94 87 THR A C 1
ATOM 594 O O . THR A 1 87 ? -19.392 4.207 7.675 1.00 97.94 87 THR A O 1
ATOM 597 N N . THR A 1 88 ? -20.519 5.762 6.541 1.00 97.31 88 THR A N 1
ATOM 598 C CA . THR A 1 88 ? -19.472 6.778 6.684 1.00 97.31 88 THR A CA 1
ATOM 599 C C . THR A 1 88 ? -19.874 7.767 7.760 1.00 97.31 88 THR A C 1
ATOM 601 O O . THR A 1 88 ? -20.902 8.432 7.646 1.00 97.31 88 THR A O 1
ATOM 604 N N . ALA A 1 89 ? -19.040 7.888 8.786 1.00 95.38 89 ALA A N 1
ATOM 605 C CA . ALA A 1 89 ? -19.198 8.868 9.848 1.00 95.38 89 ALA A CA 1
ATOM 606 C C . ALA A 1 89 ? -18.087 9.922 9.764 1.00 95.38 89 ALA A C 1
ATOM 608 O O . ALA A 1 89 ? -16.994 9.673 9.261 1.00 95.38 89 ALA A O 1
ATOM 609 N N . ARG A 1 90 ? -18.376 11.132 10.253 1.00 94.19 90 ARG A N 1
ATOM 610 C CA . ARG A 1 90 ? -17.417 12.254 10.256 1.00 94.19 90 ARG A CA 1
ATOM 611 C C . ARG A 1 90 ? -16.767 12.495 11.616 1.00 94.19 90 ARG A C 1
ATOM 613 O O . ARG A 1 90 ? -15.862 13.314 11.718 1.00 94.19 90 ARG A O 1
ATOM 620 N N . ARG A 1 91 ? -17.291 11.871 12.672 1.00 93.62 91 ARG A N 1
ATOM 621 C CA . ARG A 1 91 ? -16.900 12.102 14.066 1.00 93.62 91 ARG A CA 1
ATOM 622 C C . ARG A 1 91 ? -17.035 10.804 14.845 1.00 93.62 91 ARG A C 1
ATOM 624 O O . ARG A 1 91 ? -17.970 10.047 14.599 1.00 93.62 91 ARG A O 1
ATOM 631 N N . LEU A 1 92 ? -16.131 10.595 15.794 1.00 94.44 92 LEU A N 1
ATOM 632 C CA . LEU A 1 92 ? -16.226 9.507 16.758 1.00 94.44 92 LEU A CA 1
ATOM 633 C C . LEU A 1 92 ? -17.080 9.976 17.956 1.00 94.44 92 LEU A C 1
ATOM 635 O O . LEU A 1 92 ? -16.714 10.980 18.581 1.00 94.44 92 LEU A O 1
ATOM 639 N N . PRO A 1 93 ? -18.201 9.307 18.290 1.00 94.12 93 PRO A N 1
ATOM 640 C CA . PRO A 1 93 ? -19.065 9.725 19.398 1.00 94.12 93 PRO A CA 1
ATOM 641 C C . PRO A 1 93 ? -18.325 9.639 20.736 1.00 94.12 93 PRO A C 1
ATOM 643 O O . PRO A 1 93 ? -17.381 8.868 20.872 1.00 94.12 93 PRO A O 1
ATOM 646 N N . SER A 1 94 ? -18.706 10.441 21.733 1.00 90.44 94 SER A N 1
ATOM 647 C CA . SER A 1 94 ? -18.079 10.409 23.068 1.00 90.44 94 SER A CA 1
ATOM 648 C C . SER A 1 94 ? -18.336 9.093 23.807 1.00 90.44 94 SER A C 1
ATOM 650 O O . SER A 1 94 ? -17.449 8.601 24.500 1.00 90.44 94 SER A O 1
ATOM 652 N N . VAL A 1 95 ? -19.520 8.512 23.615 1.00 92.00 95 VAL A N 1
ATOM 653 C CA . VAL A 1 95 ? -19.904 7.186 24.107 1.00 92.00 95 VAL A CA 1
ATOM 654 C C . VAL A 1 95 ? -19.872 6.215 22.933 1.00 92.00 95 VAL A C 1
ATOM 656 O O . VAL A 1 95 ? -20.456 6.496 21.892 1.00 92.00 95 VAL A O 1
ATOM 659 N N . ILE A 1 96 ? -19.169 5.093 23.088 1.00 94.25 96 ILE A N 1
ATOM 660 C CA . ILE A 1 96 ? -19.034 4.082 22.033 1.00 94.25 96 ILE A CA 1
ATOM 661 C C . ILE A 1 96 ? -20.244 3.150 22.073 1.00 94.25 96 ILE A C 1
ATOM 663 O O . ILE A 1 96 ? -20.314 2.262 22.920 1.00 94.25 96 ILE A O 1
ATOM 667 N N . ASP A 1 97 ? -21.178 3.349 21.152 1.00 94.12 97 ASP A N 1
ATOM 668 C CA . ASP A 1 97 ? -22.464 2.650 21.012 1.00 94.12 97 ASP A CA 1
ATOM 669 C C . ASP A 1 97 ? -22.496 1.650 19.838 1.00 94.12 97 ASP A C 1
ATOM 671 O O . ASP A 1 97 ? -23.543 1.096 19.509 1.00 94.12 97 ASP A O 1
ATOM 675 N N . GLY A 1 98 ? -21.342 1.387 19.225 1.00 96.06 98 GLY A N 1
ATOM 676 C CA . GLY A 1 98 ? -21.195 0.441 18.125 1.00 96.06 98 GLY A CA 1
ATOM 677 C C . GLY A 1 98 ? -19.734 0.207 17.754 1.00 96.06 98 GLY A C 1
ATOM 678 O O . GLY A 1 98 ? -18.822 0.547 18.514 1.00 96.06 98 GLY A O 1
ATOM 679 N N . THR A 1 99 ? -19.506 -0.375 16.576 1.00 97.81 99 THR A N 1
ATOM 680 C CA . THR A 1 99 ? -18.159 -0.632 16.051 1.00 97.81 99 THR A CA 1
ATOM 681 C C . THR A 1 99 ? -17.733 0.462 15.077 1.00 97.81 99 THR A C 1
ATOM 683 O O . THR A 1 99 ? -18.390 0.712 14.062 1.00 97.81 99 THR A O 1
ATOM 686 N N . TYR A 1 100 ? -16.596 1.088 15.371 1.00 98.44 100 TYR A N 1
ATOM 687 C CA . TYR A 1 100 ? -16.007 2.174 14.597 1.00 98.44 100 TYR A CA 1
ATOM 688 C C . TYR A 1 100 ? -14.622 1.787 14.091 1.00 98.44 100 TYR A C 1
ATOM 690 O O . TYR A 1 100 ? -13.809 1.253 14.843 1.00 98.44 100 TYR A O 1
ATOM 698 N N . VAL A 1 101 ? -14.331 2.118 12.834 1.00 98.69 101 VAL A N 1
ATOM 699 C CA . VAL A 1 101 ? -12.974 2.073 12.282 1.00 98.69 101 VAL A CA 1
ATOM 700 C C . VAL A 1 101 ? -12.571 3.491 11.908 1.00 98.69 101 VAL A C 1
ATOM 702 O O . VAL A 1 101 ? -13.197 4.104 11.044 1.00 98.69 101 VAL A O 1
ATOM 705 N N . VAL A 1 102 ? -11.550 4.020 12.575 1.00 98.81 102 VAL A N 1
ATOM 706 C CA . VAL A 1 102 ? -10.976 5.344 12.307 1.00 98.81 102 VAL A CA 1
ATOM 707 C C . VAL A 1 102 ? -9.672 5.143 11.550 1.00 98.81 102 VAL A C 1
ATOM 709 O O . VAL A 1 102 ? -8.851 4.342 11.979 1.00 98.81 102 VAL A O 1
ATOM 712 N N . LEU A 1 103 ? -9.460 5.851 10.444 1.00 98.56 103 LEU A N 1
ATOM 713 C CA . LEU A 1 103 ? -8.232 5.740 9.657 1.00 98.56 103 LEU A CA 1
ATOM 714 C C . LEU A 1 103 ? -7.718 7.100 9.189 1.00 98.56 103 LEU A C 1
ATOM 716 O O . LEU A 1 103 ? -8.504 7.975 8.820 1.00 98.56 103 LEU A O 1
ATOM 720 N N . GLY A 1 104 ? -6.400 7.264 9.178 1.00 98.62 104 GLY A N 1
ATOM 721 C CA . GLY A 1 104 ? -5.741 8.450 8.643 1.00 98.62 104 GLY A CA 1
ATOM 722 C C . GLY A 1 104 ? -4.291 8.582 9.078 1.00 98.62 104 GLY A C 1
ATOM 723 O O . GLY A 1 104 ? -3.766 7.729 9.789 1.00 98.62 104 GLY A O 1
ATOM 724 N N . THR A 1 105 ? -3.649 9.674 8.672 1.00 98.25 105 THR A N 1
ATOM 725 C CA . THR A 1 105 ? -2.330 10.014 9.209 1.00 98.25 105 THR A CA 1
ATOM 726 C C . THR A 1 105 ? -2.452 10.483 10.658 1.00 98.25 105 THR A C 1
ATOM 728 O O . THR A 1 105 ? -3.437 11.120 11.047 1.00 98.25 105 THR A O 1
ATOM 731 N N . ALA A 1 106 ? -1.444 10.190 11.475 1.00 96.00 106 ALA A N 1
ATOM 732 C CA . ALA A 1 106 ? -1.431 10.477 12.907 1.00 96.00 106 ALA A CA 1
ATOM 733 C C . ALA A 1 106 ? -1.555 11.976 13.241 1.00 96.00 106 ALA A C 1
ATOM 735 O O . ALA A 1 106 ? -2.016 12.349 14.323 1.00 96.00 106 ALA A O 1
ATOM 736 N N . VAL A 1 107 ? -1.188 12.852 12.301 1.00 95.62 107 VAL A N 1
ATOM 737 C CA . VAL A 1 107 ? -1.315 14.308 12.451 1.00 95.62 107 VAL A CA 1
ATOM 738 C C . VAL A 1 107 ? -2.771 14.783 12.420 1.00 95.62 107 VAL A C 1
ATOM 740 O O . VAL A 1 107 ? -3.090 15.822 13.013 1.00 95.62 107 VAL A O 1
ATOM 743 N N . ALA A 1 108 ? -3.673 14.028 11.782 1.00 97.62 108 ALA A N 1
ATOM 744 C CA . ALA A 1 108 ? -5.075 14.396 11.664 1.00 97.62 108 ALA A CA 1
ATOM 745 C C . ALA A 1 108 ? -5.754 14.421 13.051 1.00 97.62 108 ALA A C 1
ATOM 747 O O . ALA A 1 108 ? -5.685 13.426 13.778 1.00 97.62 108 ALA A O 1
ATOM 748 N N . PRO A 1 109 ? -6.461 15.509 13.431 1.00 97.12 109 PRO A N 1
ATOM 749 C CA . PRO A 1 109 ? -7.035 15.649 14.774 1.00 97.12 109 PRO A CA 1
ATOM 750 C C . PRO A 1 109 ? -7.921 14.472 15.195 1.00 97.12 109 PRO A C 1
ATOM 752 O O . PRO A 1 109 ? -7.772 13.949 16.291 1.00 97.12 109 PRO A O 1
ATOM 755 N N . ILE A 1 110 ? -8.775 13.984 14.289 1.00 97.12 110 ILE A N 1
ATOM 756 C CA . ILE A 1 110 ? -9.679 12.862 14.577 1.00 97.12 110 ILE A CA 1
ATOM 757 C C . ILE A 1 110 ? -8.944 11.546 14.866 1.00 97.12 110 ILE A C 1
ATOM 759 O O . ILE A 1 110 ? -9.415 10.750 15.675 1.00 97.12 110 ILE A O 1
ATOM 763 N N . VAL A 1 111 ? -7.791 11.324 14.230 1.00 98.31 111 VAL A N 1
ATOM 764 C CA . VAL A 1 111 ? -6.954 10.136 14.447 1.00 98.31 111 VAL A CA 1
ATOM 765 C C . VAL A 1 111 ? -6.224 10.265 15.777 1.00 98.31 111 VAL A C 1
ATOM 767 O O . VAL A 1 111 ? -6.244 9.335 16.576 1.00 98.31 111 VAL A O 1
ATOM 770 N N . ARG A 1 112 ? -5.656 11.442 16.059 1.00 97.31 112 ARG A N 1
ATOM 771 C CA . ARG A 1 112 ? -4.983 11.748 17.328 1.00 97.31 112 ARG A CA 1
ATOM 772 C C . ARG A 1 112 ? -5.912 11.583 18.530 1.00 97.31 112 ARG A C 1
ATOM 774 O O . ARG A 1 112 ? -5.541 10.935 19.504 1.00 97.31 112 ARG A O 1
ATOM 781 N N . ASP A 1 113 ? -7.134 12.104 18.436 1.00 96.50 113 ASP A N 1
ATOM 782 C CA . ASP A 1 113 ? -8.150 11.962 19.481 1.00 96.50 113 ASP A CA 1
ATOM 783 C C . ASP A 1 113 ? -8.534 10.489 19.686 1.00 96.50 113 ASP A C 1
ATOM 785 O O . ASP A 1 113 ? -8.700 10.032 20.819 1.00 96.50 113 ASP A O 1
ATOM 789 N N . ALA A 1 114 ? -8.654 9.720 18.599 1.00 97.50 114 ALA A N 1
ATOM 790 C CA . ALA A 1 114 ? -8.963 8.294 18.663 1.00 97.50 114 ALA A CA 1
ATOM 791 C C . ALA A 1 114 ? -7.806 7.466 19.260 1.00 97.50 114 ALA A C 1
ATOM 793 O O . ALA A 1 114 ? -8.064 6.561 20.056 1.00 97.50 114 ALA A O 1
ATOM 794 N N . LEU A 1 115 ? -6.546 7.797 18.949 1.00 97.81 115 LEU A N 1
ATOM 795 C CA . LEU A 1 115 ? -5.363 7.202 19.588 1.00 97.81 115 LEU A CA 1
ATOM 796 C C . LEU A 1 115 ? -5.316 7.513 21.089 1.00 97.81 115 LEU A C 1
ATOM 798 O O . LEU A 1 115 ? -5.124 6.602 21.893 1.00 97.81 115 LEU A O 1
ATOM 802 N N . ALA A 1 116 ? -5.577 8.765 21.480 1.00 96.44 116 ALA A N 1
ATOM 803 C CA . ALA A 1 116 ? -5.579 9.179 22.883 1.00 96.44 116 ALA A CA 1
ATOM 804 C C . ALA A 1 116 ? -6.612 8.397 23.715 1.00 96.44 116 ALA A C 1
ATOM 806 O O . ALA A 1 116 ? -6.323 7.976 24.836 1.00 96.44 116 ALA A O 1
ATOM 807 N N . ARG A 1 117 ? -7.796 8.118 23.150 1.00 94.19 117 ARG A N 1
ATOM 808 C CA . ARG A 1 117 ? -8.807 7.253 23.791 1.00 94.19 117 ARG A CA 1
ATOM 809 C C . ARG A 1 117 ? -8.331 5.814 23.979 1.00 94.19 117 ARG A C 1
ATOM 811 O O . ARG A 1 117 ? -8.676 5.192 24.979 1.00 94.19 117 ARG A O 1
ATOM 818 N N . GLY A 1 118 ? -7.540 5.304 23.038 1.00 91.94 118 GLY A N 1
ATOM 819 C CA . GLY A 1 118 ? -6.882 4.001 23.126 1.00 91.94 118 GLY A CA 1
ATOM 820 C C . GLY A 1 118 ? -5.605 3.995 23.973 1.00 91.94 118 GLY A C 1
ATOM 821 O O . GLY A 1 118 ? -4.967 2.953 24.054 1.00 91.94 118 GLY A O 1
ATOM 822 N N . ARG A 1 119 ? -5.227 5.130 24.589 1.00 94.12 119 ARG A N 1
ATOM 823 C CA . ARG A 1 119 ? -3.957 5.327 25.318 1.00 94.12 119 ARG A CA 1
ATOM 824 C C . ARG A 1 119 ? -2.719 4.978 24.483 1.00 94.12 119 ARG A C 1
ATOM 826 O O . ARG A 1 119 ? -1.717 4.525 25.023 1.00 94.12 119 ARG A O 1
ATOM 833 N N . ALA A 1 120 ? -2.802 5.196 23.175 1.00 97.06 120 ALA A N 1
ATOM 834 C CA . ALA A 1 120 ? -1.735 4.910 22.230 1.00 97.06 120 ALA A CA 1
ATOM 835 C C . ALA A 1 120 ? -1.053 6.199 21.764 1.00 97.06 120 ALA A C 1
ATOM 837 O O . ALA A 1 120 ? -1.680 7.259 21.684 1.00 97.06 120 ALA A O 1
ATOM 838 N N . VAL A 1 121 ? 0.225 6.086 21.410 1.00 96.31 121 VAL A N 1
ATOM 839 C CA . VAL A 1 121 ? 1.013 7.154 20.786 1.00 96.31 121 VAL A CA 1
ATOM 840 C C . VAL A 1 121 ? 1.277 6.778 19.329 1.00 96.31 121 VAL A C 1
ATOM 842 O O . VAL A 1 121 ? 1.352 5.599 18.978 1.00 96.31 121 VAL A O 1
ATOM 845 N N . ALA A 1 122 ? 1.351 7.781 18.462 1.00 97.69 122 ALA A N 1
ATOM 846 C CA . ALA A 1 122 ? 1.698 7.574 17.065 1.00 97.69 122 ALA A CA 1
ATOM 847 C C . ALA A 1 122 ? 3.164 7.145 16.920 1.00 97.69 122 ALA A C 1
ATOM 849 O O . ALA A 1 122 ? 4.025 7.694 17.603 1.00 97.69 122 ALA A O 1
ATOM 850 N N . ASP A 1 123 ? 3.430 6.195 16.028 1.00 98.12 123 ASP A N 1
ATOM 851 C CA . ASP A 1 123 ? 4.780 5.931 15.536 1.00 98.12 123 ASP A CA 1
ATOM 852 C C . ASP A 1 123 ? 5.249 7.097 14.645 1.00 98.12 123 ASP A C 1
ATOM 854 O O . ASP A 1 123 ? 4.458 7.682 13.893 1.00 98.12 123 ASP A O 1
ATOM 858 N N . ASP A 1 124 ? 6.515 7.478 14.778 1.00 96.88 124 ASP A N 1
ATOM 859 C CA . ASP A 1 124 ? 7.125 8.624 14.108 1.00 96.88 124 ASP A CA 1
ATOM 860 C C . ASP A 1 124 ? 8.172 8.246 13.046 1.00 96.88 124 ASP A C 1
ATOM 862 O O . ASP A 1 124 ? 8.790 9.138 12.462 1.00 96.88 124 ASP A O 1
ATOM 866 N N . HIS A 1 125 ? 8.339 6.955 12.746 1.00 98.56 125 HIS A N 1
ATOM 867 C CA . HIS A 1 125 ? 9.222 6.485 11.681 1.00 98.56 125 HIS A CA 1
ATOM 868 C C . HIS A 1 125 ? 8.528 6.545 10.313 1.00 98.56 125 HIS A C 1
ATOM 870 O O . HIS A 1 125 ? 7.312 6.383 10.198 1.00 98.56 125 HIS A O 1
ATOM 876 N N . ALA A 1 126 ? 9.320 6.716 9.251 1.00 98.38 126 ALA A N 1
ATOM 877 C CA . ALA A 1 126 ? 8.840 6.613 7.872 1.00 98.38 126 ALA A CA 1
ATOM 878 C C . ALA A 1 126 ? 8.212 5.235 7.606 1.00 98.38 126 ALA A C 1
ATOM 880 O O . ALA A 1 126 ? 8.742 4.216 8.056 1.00 98.38 126 ALA A O 1
ATOM 881 N N . GLU A 1 127 ? 7.078 5.217 6.900 1.00 98.62 127 GLU A N 1
ATOM 882 C CA . GLU A 1 127 ? 6.223 4.033 6.702 1.00 98.62 127 GLU A CA 1
ATOM 883 C C . GLU A 1 127 ? 5.749 3.366 8.018 1.00 98.62 127 GLU A C 1
ATOM 885 O O . GLU A 1 127 ? 5.206 2.255 8.015 1.00 98.62 127 GLU A O 1
ATOM 890 N N . GLY A 1 128 ? 5.953 4.029 9.161 1.00 98.75 128 GLY A N 1
ATOM 891 C CA . GLY A 1 128 ? 5.538 3.578 10.480 1.00 98.75 128 GLY A CA 1
ATOM 892 C C . GLY A 1 128 ? 4.048 3.787 10.713 1.00 98.75 128 GLY A C 1
ATOM 893 O O . GLY A 1 128 ? 3.397 4.629 10.085 1.00 98.75 128 GLY A O 1
ATOM 894 N N . TYR A 1 129 ? 3.471 3.002 11.616 1.00 98.88 129 TYR A N 1
ATOM 895 C CA . TYR A 1 129 ? 2.065 3.117 11.969 1.00 98.88 129 TYR A CA 1
ATOM 896 C C . TYR A 1 129 ? 1.749 2.610 13.377 1.00 98.88 129 TYR A C 1
ATOM 898 O O . TYR A 1 129 ? 2.420 1.743 13.936 1.00 98.88 129 TYR A O 1
ATOM 906 N N . THR A 1 130 ? 0.639 3.114 13.912 1.00 98.94 130 THR A N 1
ATOM 907 C CA . THR A 1 130 ? 0.027 2.657 15.158 1.00 98.94 130 THR A CA 1
ATOM 908 C C . THR A 1 130 ? -1.376 2.122 14.886 1.00 98.94 130 THR A C 1
ATOM 910 O O . THR A 1 130 ? -2.200 2.794 14.263 1.00 98.94 130 THR A O 1
ATOM 913 N N . ILE A 1 131 ? -1.691 0.934 15.406 1.00 98.88 131 ILE A N 1
ATOM 914 C CA . ILE A 1 131 ? -3.071 0.443 15.516 1.00 98.88 131 ILE A CA 1
ATOM 915 C C . ILE A 1 131 ? -3.469 0.442 16.983 1.00 98.88 131 ILE A C 1
ATOM 917 O O . ILE A 1 131 ? -2.801 -0.181 17.798 1.00 98.88 131 ILE A O 1
ATOM 921 N N . ALA A 1 132 ? -4.581 1.088 17.318 1.00 98.56 132 ALA A N 1
ATOM 922 C CA . ALA A 1 132 ? -5.151 1.041 18.660 1.00 98.56 132 ALA A CA 1
ATOM 923 C C . ALA A 1 132 ? -6.566 0.477 18.596 1.00 98.56 132 ALA A C 1
ATOM 925 O O . ALA A 1 132 ? -7.386 0.931 17.802 1.00 98.56 132 ALA A O 1
ATOM 926 N N . SER A 1 133 ? -6.868 -0.501 19.439 1.00 97.56 133 SER A N 1
ATOM 927 C CA . SER A 1 133 ? -8.195 -1.103 19.533 1.00 97.56 133 SER A CA 1
ATOM 928 C C . SER A 1 133 ? -8.722 -1.004 20.957 1.00 97.56 133 SER A C 1
ATOM 930 O O . SER A 1 133 ? -8.108 -1.479 21.909 1.00 97.56 133 SER A O 1
ATOM 932 N N . LEU A 1 134 ? -9.875 -0.356 21.091 1.00 95.94 134 LEU A N 1
ATOM 933 C CA . LEU A 1 134 ? -10.549 -0.093 22.353 1.00 95.94 134 LEU A CA 1
ATOM 934 C C . LEU A 1 134 ? -11.885 -0.833 22.374 1.00 95.94 134 LEU A C 1
ATOM 936 O O . LEU A 1 134 ? -12.790 -0.497 21.608 1.00 95.94 134 LEU A O 1
ATOM 940 N N . ALA A 1 135 ? -12.014 -1.819 23.259 1.00 95.62 135 ALA A N 1
ATOM 941 C CA . ALA A 1 135 ? -13.274 -2.517 23.485 1.00 95.62 135 ALA A CA 1
ATOM 942 C C . ALA A 1 135 ? -14.220 -1.697 24.380 1.00 95.62 135 ALA A C 1
ATOM 944 O O . ALA A 1 135 ? -13.791 -1.012 25.308 1.00 95.62 135 ALA A O 1
ATOM 945 N N . SER A 1 136 ? -15.518 -1.795 24.104 1.00 93.31 136 SER A N 1
ATOM 946 C CA . SER A 1 136 ? -16.618 -1.215 24.879 1.00 93.31 136 SER A CA 1
ATOM 947 C C . SER A 1 136 ? -17.706 -2.274 25.082 1.00 93.31 136 SER A C 1
ATOM 949 O O . SER A 1 136 ? -17.777 -3.248 24.336 1.00 93.31 136 SER A O 1
ATOM 951 N N . ALA A 1 137 ? -18.594 -2.085 26.061 1.00 87.88 137 ALA A N 1
ATOM 952 C CA . ALA A 1 137 ? -19.708 -3.008 26.309 1.00 87.88 137 ALA A CA 1
ATOM 953 C C . ALA A 1 137 ? -20.650 -3.162 25.094 1.00 87.88 137 ALA A C 1
ATOM 955 O O . ALA A 1 137 ? -21.248 -4.217 24.904 1.00 87.88 137 ALA A O 1
ATOM 956 N N . SER A 1 138 ? -20.762 -2.117 24.272 1.00 88.44 138 SER A N 1
ATOM 957 C CA . SER A 1 138 ? -21.644 -2.022 23.099 1.00 88.44 138 SER A CA 1
ATOM 958 C C . SER A 1 138 ? -20.911 -2.097 21.752 1.00 88.44 138 SER A C 1
ATOM 960 O O . SER A 1 138 ? -21.532 -1.895 20.713 1.00 88.44 138 SER A O 1
ATOM 962 N N . GLY A 1 139 ? -19.602 -2.372 21.736 1.00 92.88 139 GLY A N 1
ATOM 963 C CA . GLY A 1 139 ? -18.816 -2.417 20.500 1.00 92.88 139 GLY A CA 1
ATOM 964 C C . GLY A 1 139 ? -17.351 -2.065 20.723 1.00 92.88 139 GLY A C 1
ATOM 965 O O . GLY A 1 139 ? -16.711 -2.571 21.642 1.00 92.88 139 GLY A O 1
ATOM 966 N N . GLY A 1 140 ? -16.798 -1.188 19.890 1.00 96.56 140 GLY A N 1
ATOM 967 C CA . GLY A 1 140 ? -15.405 -0.782 20.027 1.00 96.56 140 GLY A CA 1
ATOM 968 C C . GLY A 1 140 ? -14.917 0.154 18.935 1.00 96.56 140 GLY A C 1
ATOM 969 O O . GLY A 1 140 ? -15.618 0.447 17.969 1.00 96.56 140 GLY A O 1
ATOM 970 N N . VAL A 1 141 ? -13.686 0.623 19.095 1.00 98.06 141 VAL A N 1
ATOM 971 C CA . VAL A 1 141 ? -13.006 1.482 18.124 1.00 98.06 141 VAL A CA 1
ATOM 972 C C . VAL A 1 141 ? -11.717 0.805 17.701 1.00 98.06 141 VAL A C 1
ATOM 974 O O . VAL A 1 141 ? -10.930 0.424 18.562 1.00 98.06 141 VAL A O 1
ATOM 977 N N . VAL A 1 142 ? -11.489 0.679 16.397 1.00 98.62 142 VAL A N 1
ATOM 978 C CA . VAL A 1 142 ? -10.191 0.316 15.822 1.00 98.62 142 VAL A CA 1
ATOM 979 C C . VAL A 1 142 ? -9.650 1.530 15.077 1.00 98.62 142 VAL A C 1
ATOM 981 O O . VAL A 1 142 ? -10.223 1.968 14.083 1.00 98.62 142 VAL A O 1
ATOM 984 N N . THR A 1 143 ? -8.554 2.086 15.569 1.00 98.88 143 THR A N 1
ATOM 985 C CA . THR A 1 143 ? -7.862 3.234 14.984 1.00 98.88 143 THR A CA 1
ATOM 986 C C . THR A 1 143 ? -6.654 2.738 14.203 1.00 98.88 143 THR A C 1
ATOM 988 O O . THR A 1 143 ? -5.816 2.046 14.771 1.00 98.88 143 THR A O 1
ATOM 991 N N . LEU A 1 144 ? -6.560 3.101 12.926 1.00 98.88 144 LEU A N 1
ATOM 992 C CA . LEU A 1 144 ? -5.428 2.852 12.035 1.00 98.88 144 LEU A CA 1
ATOM 993 C C . LEU A 1 144 ? -4.738 4.192 11.759 1.00 98.88 144 LEU A C 1
ATOM 995 O O . LEU A 1 144 ? -5.281 5.033 11.040 1.00 98.88 144 LEU A O 1
ATOM 999 N N . ALA A 1 145 ? -3.578 4.415 12.364 1.00 98.81 145 ALA A N 1
ATOM 1000 C CA . ALA A 1 145 ? -2.853 5.674 12.278 1.00 98.81 145 ALA A CA 1
ATOM 1001 C C . ALA A 1 145 ? -1.510 5.469 11.577 1.00 98.81 145 ALA A C 1
ATOM 1003 O O . ALA A 1 145 ? -0.602 4.897 12.166 1.00 98.81 145 ALA A O 1
ATOM 1004 N N . GLY A 1 146 ? -1.376 5.937 10.338 1.00 98.75 146 GLY A N 1
ATOM 1005 C CA . GLY A 1 146 ? -0.080 5.969 9.654 1.00 98.75 146 GLY A CA 1
ATOM 1006 C C . GLY A 1 146 ? 0.733 7.198 10.048 1.00 98.75 146 GLY A C 1
ATOM 1007 O O . GLY A 1 146 ? 0.155 8.264 10.268 1.00 98.75 146 GLY A O 1
ATOM 1008 N N . HIS A 1 147 ? 2.055 7.087 10.104 1.00 98.62 147 HIS A N 1
ATOM 1009 C CA . HIS A 1 147 ? 2.938 8.253 10.111 1.00 98.62 147 HIS A CA 1
ATOM 1010 C C . HIS A 1 147 ? 2.725 9.081 8.831 1.00 98.62 147 HIS A C 1
ATOM 1012 O O . HIS A 1 147 ? 2.456 10.283 8.876 1.00 98.62 147 HIS A O 1
ATOM 1018 N N . ASP A 1 148 ? 2.721 8.381 7.699 1.00 98.50 148 ASP A N 1
ATOM 1019 C CA . ASP A 1 148 ? 2.492 8.866 6.342 1.00 98.50 148 ASP A CA 1
ATOM 1020 C C . ASP A 1 148 ? 1.452 7.975 5.619 1.00 98.50 148 ASP A C 1
ATOM 1022 O O . ASP A 1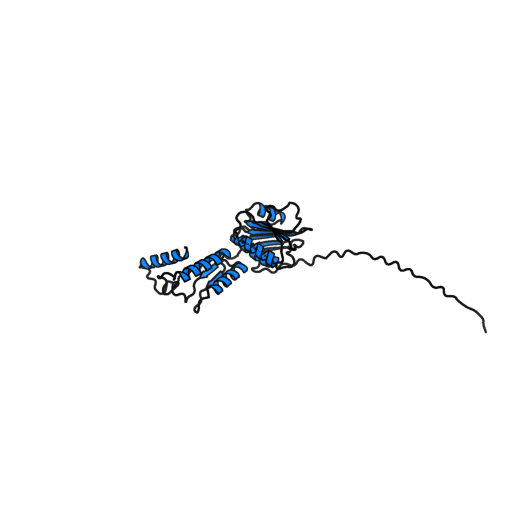 148 ? 0.733 7.185 6.246 1.00 98.50 148 ASP A O 1
ATOM 1026 N N . ALA A 1 149 ? 1.301 8.152 4.303 1.00 98.12 149 ALA A N 1
ATOM 1027 C CA . ALA A 1 149 ? 0.356 7.372 3.503 1.00 98.12 149 ALA A CA 1
ATOM 1028 C C . ALA A 1 149 ? 0.754 5.887 3.403 1.00 98.12 149 ALA A C 1
ATOM 1030 O O . ALA A 1 149 ? -0.117 5.020 3.489 1.00 98.12 149 ALA A O 1
ATOM 1031 N N . ASP A 1 150 ? 2.051 5.592 3.289 1.00 98.50 150 ASP A N 1
ATOM 1032 C CA . ASP A 1 150 ? 2.579 4.227 3.194 1.00 98.50 150 ASP A CA 1
ATOM 1033 C C . ASP A 1 150 ? 2.397 3.477 4.517 1.00 98.50 150 ASP A C 1
ATOM 1035 O O . ASP A 1 150 ? 1.885 2.354 4.546 1.00 98.50 150 ASP A O 1
ATOM 1039 N N . GLY A 1 151 ? 2.679 4.140 5.639 1.00 98.69 151 GLY A N 1
ATOM 1040 C CA . GLY A 1 151 ? 2.408 3.626 6.976 1.00 98.69 151 GLY A CA 1
ATOM 1041 C C . GLY A 1 151 ? 0.922 3.354 7.199 1.00 98.69 151 GLY A C 1
ATOM 1042 O O . GLY A 1 151 ? 0.547 2.308 7.733 1.00 98.69 151 GLY A O 1
ATOM 1043 N N . LEU A 1 152 ? 0.033 4.232 6.723 1.00 98.81 152 LEU A N 1
ATOM 1044 C CA . LEU A 1 152 ? -1.409 3.986 6.809 1.00 98.81 152 LEU A CA 1
ATOM 1045 C C . LEU A 1 152 ? -1.827 2.756 5.988 1.00 98.81 152 LEU A C 1
ATOM 1047 O O . LEU A 1 152 ? -2.627 1.939 6.457 1.00 98.81 152 LEU A O 1
ATOM 1051 N N . PHE A 1 153 ? -1.270 2.590 4.790 1.00 98.75 153 PHE A N 1
ATOM 1052 C CA . PHE A 1 153 ? -1.494 1.397 3.981 1.00 98.75 153 PHE A CA 1
ATOM 1053 C C . PHE A 1 153 ? -0.971 0.133 4.680 1.00 98.75 153 PHE A C 1
ATOM 1055 O O . PHE A 1 153 ? -1.654 -0.894 4.725 1.00 98.75 153 PHE A O 1
ATOM 1062 N N . HIS A 1 154 ? 0.198 0.195 5.315 1.00 98.75 154 HIS A N 1
ATOM 1063 C CA . HIS A 1 154 ? 0.743 -0.899 6.119 1.00 98.75 154 HIS A CA 1
ATOM 1064 C C . HIS A 1 154 ? -0.140 -1.239 7.333 1.00 98.75 154 HIS A C 1
ATOM 1066 O O . HIS A 1 154 ? -0.367 -2.425 7.610 1.00 98.75 154 HIS A O 1
ATOM 1072 N N . ALA A 1 155 ? -0.732 -0.237 7.992 1.00 98.81 155 ALA A N 1
ATOM 1073 C CA . ALA A 1 155 ? -1.737 -0.438 9.034 1.00 98.81 155 ALA A CA 1
ATOM 1074 C C . ALA A 1 155 ? -2.971 -1.176 8.494 1.00 98.81 155 ALA A C 1
ATOM 1076 O O . ALA A 1 155 ? -3.471 -2.106 9.133 1.00 98.81 155 ALA A O 1
ATOM 1077 N N . ALA A 1 156 ? -3.433 -0.829 7.288 1.00 98.81 156 ALA A N 1
ATOM 1078 C CA . ALA A 1 156 ? -4.529 -1.531 6.623 1.00 98.81 156 ALA A CA 1
ATOM 1079 C C . ALA A 1 156 ? -4.196 -3.013 6.359 1.00 98.81 156 ALA A C 1
ATOM 1081 O O . ALA A 1 156 ? -5.053 -3.881 6.538 1.00 98.81 156 ALA A O 1
ATOM 1082 N N . GLN A 1 157 ? -2.947 -3.338 6.009 1.00 98.81 157 GLN A N 1
ATOM 1083 C CA . GLN A 1 157 ? -2.500 -4.724 5.805 1.00 98.81 157 GLN A CA 1
ATOM 1084 C C . GLN A 1 157 ? -2.417 -5.534 7.103 1.00 98.81 157 GLN A C 1
ATOM 1086 O O . GLN A 1 157 ? -2.686 -6.741 7.103 1.00 98.81 157 GLN A O 1
ATOM 1091 N N . THR A 1 158 ? -2.091 -4.895 8.224 1.00 98.88 158 THR A N 1
ATOM 1092 C CA . THR A 1 158 ? -2.195 -5.530 9.545 1.00 98.88 158 THR A CA 1
ATOM 1093 C C . THR A 1 158 ? -3.658 -5.702 9.948 1.00 98.88 158 THR A C 1
ATOM 1095 O O . THR A 1 158 ? -4.059 -6.789 10.371 1.00 98.88 158 THR A O 1
ATOM 1098 N N . PHE A 1 159 ? -4.500 -4.692 9.718 1.00 98.81 159 PHE A N 1
ATOM 1099 C CA . PHE A 1 159 ? -5.941 -4.785 9.951 1.00 98.81 159 PHE A CA 1
ATOM 1100 C C . PHE A 1 159 ? -6.593 -5.908 9.132 1.00 98.81 159 PHE A C 1
ATOM 1102 O O . PHE A 1 159 ? -7.406 -6.652 9.673 1.00 98.81 159 PHE A O 1
ATOM 1109 N N . ARG A 1 160 ? -6.173 -6.127 7.876 1.00 98.56 160 ARG A N 1
ATOM 1110 C CA . ARG A 1 160 ? -6.590 -7.271 7.040 1.00 98.56 160 ARG A CA 1
ATOM 1111 C C . ARG A 1 160 ? -6.397 -8.617 7.738 1.00 98.56 160 ARG A C 1
ATOM 1113 O O . ARG A 1 160 ? -7.198 -9.526 7.536 1.00 98.56 160 ARG A O 1
ATOM 1120 N N . GLN A 1 161 ? -5.330 -8.773 8.519 1.00 98.44 161 GLN A N 1
ATOM 1121 C CA . GLN A 1 161 ? -5.054 -10.007 9.259 1.00 98.44 161 GLN A CA 1
ATOM 1122 C C . GLN A 1 161 ? -5.884 -10.090 10.540 1.00 98.44 161 GLN A C 1
ATOM 1124 O O . GLN A 1 161 ? -6.441 -11.146 10.837 1.00 98.44 161 GLN A O 1
ATOM 1129 N N . LEU A 1 162 ? -6.018 -8.974 11.260 1.00 98.00 162 LEU A N 1
ATOM 1130 C CA . LEU A 1 162 ? -6.831 -8.892 12.475 1.00 98.00 162 LEU A CA 1
ATOM 1131 C C . LEU A 1 162 ? -8.317 -9.153 12.192 1.00 98.00 162 LEU A C 1
ATOM 1133 O O . LEU A 1 162 ? -8.950 -9.912 12.920 1.00 98.00 162 LEU A O 1
ATOM 1137 N N . ALA A 1 163 ? -8.854 -8.590 11.109 1.00 96.88 163 ALA A N 1
ATOM 1138 C CA . ALA A 1 163 ? -10.263 -8.682 10.731 1.00 96.88 163 ALA A CA 1
ATOM 1139 C C . ALA A 1 163 ? -10.712 -10.101 10.329 1.00 96.88 163 ALA A C 1
ATOM 1141 O O . ALA A 1 163 ? -11.897 -10.408 10.388 1.00 96.88 163 ALA A O 1
ATOM 1142 N N . ARG A 1 164 ? -9.775 -11.000 9.986 1.00 94.00 164 ARG A N 1
ATOM 1143 C CA . ARG A 1 164 ? -10.070 -12.424 9.718 1.00 94.00 164 ARG A CA 1
ATOM 1144 C C . ARG A 1 164 ? -10.397 -13.223 10.979 1.00 94.00 164 ARG A C 1
ATOM 1146 O O . ARG A 1 164 ? -10.864 -14.356 10.882 1.00 94.00 164 ARG A O 1
ATOM 1153 N N . ARG A 1 165 ? -10.084 -12.683 12.156 1.00 92.56 165 ARG A N 1
ATOM 1154 C CA . ARG A 1 165 ? -10.369 -13.329 13.438 1.00 92.56 165 ARG A CA 1
ATOM 1155 C C . ARG A 1 165 ? -11.840 -13.121 13.791 1.00 92.56 165 ARG A C 1
ATOM 1157 O O . ARG A 1 165 ? -12.442 -12.125 13.408 1.00 92.56 165 ARG A O 1
ATOM 1164 N N . SER A 1 166 ? -12.399 -14.027 14.591 1.00 89.88 166 SER A N 1
ATOM 1165 C CA . SER A 1 166 ? -13.765 -13.879 15.116 1.00 89.88 166 SER A CA 1
ATOM 1166 C C . SER A 1 166 ? -13.934 -12.629 15.986 1.00 89.88 166 SER A C 1
ATOM 1168 O O . SER A 1 166 ? -15.013 -12.041 16.021 1.00 89.88 166 SER A O 1
ATOM 1170 N N . ALA A 1 167 ? -12.866 -12.217 16.671 1.00 93.44 167 ALA A N 1
ATOM 1171 C CA . ALA A 1 167 ? -12.801 -10.976 17.422 1.00 93.44 167 ALA A CA 1
ATOM 1172 C C . ALA A 1 167 ? -11.373 -10.409 17.417 1.00 93.44 167 ALA A C 1
ATOM 1174 O O . ALA A 1 167 ? -10.384 -11.153 17.443 1.00 93.44 167 ALA A O 1
ATOM 1175 N N . ILE A 1 168 ? -11.281 -9.082 17.409 1.00 96.19 168 ILE A N 1
ATOM 1176 C CA . ILE A 1 168 ? -10.037 -8.319 17.508 1.00 96.19 168 ILE A CA 1
ATOM 1177 C C . ILE A 1 168 ? -9.801 -8.021 18.994 1.00 96.19 168 ILE A C 1
ATOM 1179 O O . ILE A 1 168 ? -10.643 -7.362 19.604 1.00 96.19 168 ILE A O 1
ATOM 1183 N N . PRO A 1 169 ? -8.713 -8.497 19.619 1.00 95.94 169 PRO A N 1
ATOM 1184 C CA . PRO A 1 169 ? -8.394 -8.105 20.987 1.00 95.94 169 PRO A CA 1
ATOM 1185 C C . PRO A 1 169 ? -8.221 -6.598 21.120 1.00 95.94 169 PRO A C 1
ATOM 1187 O O . PRO A 1 169 ? -7.702 -5.976 20.200 1.00 95.94 169 PRO A O 1
ATOM 1190 N N . ALA A 1 170 ? -8.593 -6.032 22.269 1.00 96.25 170 ALA A N 1
ATOM 1191 C CA . ALA A 1 170 ? -8.119 -4.702 22.622 1.00 96.25 170 ALA A CA 1
ATOM 1192 C C . ALA A 1 170 ? -6.589 -4.748 22.718 1.00 96.25 170 ALA A C 1
ATOM 1194 O O . ALA A 1 170 ? -6.039 -5.620 23.391 1.00 96.25 170 ALA A O 1
ATOM 1195 N N . MET A 1 171 ? -5.906 -3.863 22.004 1.00 97.25 171 MET A N 1
ATOM 1196 C CA . MET A 1 171 ? -4.450 -3.836 21.910 1.00 97.25 171 MET A CA 1
ATOM 1197 C C . MET A 1 171 ? -3.943 -2.518 21.332 1.00 97.25 171 MET A C 1
ATOM 1199 O O . MET A 1 171 ? -4.683 -1.811 20.637 1.00 97.25 171 MET A O 1
ATOM 1203 N N . VAL A 1 172 ? -2.656 -2.264 21.541 1.00 98.50 172 VAL A N 1
ATOM 1204 C CA . VAL A 1 172 ? -1.871 -1.274 20.805 1.00 98.50 172 VAL A CA 1
ATOM 1205 C C . VAL A 1 172 ? -0.771 -2.001 20.034 1.00 98.50 172 VAL A C 1
ATOM 1207 O O . VAL A 1 172 ? -0.032 -2.797 20.604 1.00 98.50 172 VAL A O 1
ATOM 1210 N N . ILE A 1 173 ? -0.684 -1.746 18.733 1.00 98.69 173 ILE A N 1
ATOM 1211 C CA . ILE A 1 173 ? 0.424 -2.160 17.871 1.00 98.69 173 ILE A CA 1
ATOM 1212 C C . ILE A 1 173 ? 1.160 -0.894 17.460 1.00 98.69 173 ILE A C 1
ATOM 1214 O O . ILE A 1 173 ? 0.520 0.027 16.956 1.00 98.69 173 ILE A O 1
ATOM 1218 N N . GLN A 1 174 ? 2.476 -0.875 17.632 1.00 98.69 174 GLN A N 1
ATOM 1219 C CA . GLN A 1 174 ? 3.364 0.112 17.019 1.00 98.69 174 GLN A CA 1
ATOM 1220 C C . GLN A 1 174 ? 4.348 -0.650 16.143 1.00 98.69 174 GLN A C 1
ATOM 1222 O O . GLN A 1 174 ? 4.948 -1.633 16.588 1.00 98.69 174 GLN A O 1
ATOM 1227 N N . ASP A 1 175 ? 4.442 -0.257 14.881 1.00 98.81 175 ASP A N 1
ATOM 1228 C CA . ASP A 1 175 ? 5.201 -0.998 13.886 1.00 98.81 175 ASP A CA 1
ATOM 1229 C C . ASP A 1 175 ? 5.800 -0.055 12.850 1.00 98.81 175 ASP A C 1
ATOM 1231 O O . ASP A 1 175 ? 5.183 0.932 12.454 1.00 98.81 175 ASP A O 1
ATOM 1235 N N . HIS A 1 176 ? 6.993 -0.399 12.390 1.00 98.75 176 HIS A N 1
ATOM 1236 C CA . HIS A 1 176 ? 7.732 0.331 11.371 1.00 98.75 176 HIS A CA 1
ATOM 1237 C C . HIS A 1 176 ? 8.773 -0.602 10.747 1.00 98.75 176 HIS A C 1
ATOM 1239 O O . HIS A 1 176 ? 9.236 -1.550 11.392 1.00 98.75 176 HIS A O 1
ATOM 1245 N N . PRO A 1 177 ? 9.161 -0.382 9.483 1.00 98.38 177 PRO A N 1
ATOM 1246 C CA . PRO A 1 177 ? 10.122 -1.257 8.835 1.00 98.38 177 PRO A CA 1
ATOM 1247 C C . PRO A 1 177 ? 11.536 -1.055 9.395 1.00 98.38 177 PRO A C 1
ATOM 1249 O O . PRO A 1 177 ? 12.026 0.061 9.519 1.00 98.38 177 PRO A O 1
ATOM 1252 N N . ALA A 1 178 ? 12.253 -2.156 9.633 1.00 97.56 178 ALA A N 1
ATOM 1253 C CA . ALA A 1 178 ? 13.682 -2.106 9.968 1.00 97.56 178 ALA A CA 1
ATOM 1254 C C . ALA A 1 178 ? 14.574 -1.733 8.765 1.00 97.56 178 ALA A C 1
ATOM 1256 O O . ALA A 1 178 ? 15.721 -1.328 8.936 1.00 97.56 178 ALA A O 1
ATOM 1257 N N . MET A 1 179 ? 14.069 -1.913 7.539 1.00 97.94 179 MET A N 1
ATOM 1258 C CA . MET A 1 179 ? 14.778 -1.615 6.292 1.00 97.94 179 MET A CA 1
ATOM 1259 C C . MET A 1 179 ? 13.894 -0.745 5.394 1.00 97.94 179 MET A C 1
ATOM 1261 O O . MET A 1 179 ? 12.759 -1.146 5.128 1.00 97.94 179 MET A O 1
ATOM 1265 N N . PRO A 1 180 ? 14.395 0.385 4.867 1.00 97.50 180 PRO A N 1
ATOM 1266 C CA . PRO A 1 180 ? 13.591 1.303 4.055 1.00 97.50 180 PRO A CA 1
ATOM 1267 C C . PRO A 1 180 ? 13.256 0.756 2.659 1.00 97.50 180 PRO A C 1
ATOM 1269 O O . PRO A 1 180 ? 12.331 1.239 2.023 1.00 97.50 180 PRO A O 1
ATOM 1272 N N . ILE A 1 181 ? 13.988 -0.252 2.173 1.00 98.25 181 ILE A N 1
ATOM 1273 C CA . ILE A 1 181 ? 13.775 -0.869 0.856 1.00 98.25 181 ILE A CA 1
ATOM 1274 C C . ILE A 1 181 ? 13.536 -2.360 1.064 1.00 98.25 181 ILE A C 1
ATOM 1276 O O . ILE A 1 181 ? 14.394 -3.063 1.603 1.00 98.25 181 ILE A O 1
ATOM 1280 N N . ARG A 1 182 ? 12.365 -2.847 0.652 1.00 98.56 182 ARG A N 1
ATOM 1281 C CA . ARG A 1 182 ? 11.914 -4.228 0.881 1.00 98.56 182 ARG A CA 1
ATOM 1282 C C . ARG A 1 182 ? 11.182 -4.706 -0.358 1.00 98.56 182 ARG A C 1
ATOM 1284 O O . ARG A 1 182 ? 10.189 -4.104 -0.755 1.00 98.56 182 ARG A O 1
ATOM 1291 N N . GLY A 1 183 ? 11.630 -5.788 -0.984 1.00 98.25 183 GLY A N 1
ATOM 1292 C CA . GLY A 1 183 ? 11.070 -6.088 -2.291 1.00 98.25 183 GLY A CA 1
ATOM 1293 C C . GLY A 1 183 ? 11.650 -7.260 -3.045 1.00 98.25 183 GLY A C 1
ATOM 1294 O O . GLY A 1 183 ? 12.272 -8.164 -2.493 1.00 98.25 183 GLY A O 1
ATOM 1295 N N . THR A 1 184 ? 11.415 -7.235 -4.351 1.00 98.44 184 THR A N 1
ATOM 1296 C CA . THR A 1 184 ? 11.905 -8.247 -5.286 1.00 98.44 184 THR A CA 1
ATOM 1297 C C . THR A 1 184 ? 12.496 -7.582 -6.515 1.00 98.44 184 THR A C 1
ATOM 1299 O O . THR A 1 184 ? 11.961 -6.598 -7.015 1.00 98.44 184 THR A O 1
ATOM 1302 N N . ILE A 1 185 ? 13.569 -8.165 -7.038 1.00 98.19 185 ILE A N 1
ATOM 1303 C CA . ILE A 1 185 ? 14.098 -7.868 -8.366 1.00 98.19 185 ILE A CA 1
ATOM 1304 C C . ILE A 1 185 ? 13.795 -9.043 -9.298 1.00 98.19 185 ILE A C 1
ATOM 1306 O O . ILE A 1 185 ? 14.197 -10.173 -9.023 1.00 98.19 185 ILE A O 1
ATOM 1310 N N . GLU A 1 186 ? 13.107 -8.793 -10.414 1.00 97.62 186 GLU A N 1
ATOM 1311 C CA . GLU A 1 186 ? 12.953 -9.784 -11.491 1.00 97.62 186 GLU A CA 1
ATOM 1312 C C . GLU A 1 186 ? 14.266 -9.838 -12.282 1.00 97.62 186 GLU A C 1
ATOM 1314 O O . GLU A 1 186 ? 14.380 -9.252 -13.347 1.00 97.62 186 GLU A O 1
ATOM 1319 N N . GLY A 1 187 ? 15.308 -10.436 -11.700 1.00 95.38 187 GLY A N 1
ATOM 1320 C CA . GLY A 1 187 ? 16.684 -10.343 -12.202 1.00 95.38 187 GLY A CA 1
ATOM 1321 C C . GLY A 1 187 ? 17.252 -11.611 -12.841 1.00 95.38 187 GLY A C 1
ATOM 1322 O O . GLY A 1 187 ? 18.441 -11.620 -13.162 1.00 95.38 187 GLY A O 1
ATOM 1323 N N . PHE A 1 188 ? 16.452 -12.668 -12.982 1.00 93.50 188 PHE A N 1
ATOM 1324 C CA . PHE A 1 188 ? 16.889 -13.979 -13.472 1.00 93.50 188 PHE A CA 1
ATOM 1325 C C . PHE A 1 188 ? 17.001 -14.039 -15.007 1.00 93.50 188 PHE A C 1
ATOM 1327 O O . PHE A 1 188 ? 16.462 -13.189 -15.716 1.00 93.50 188 PHE A O 1
ATOM 1334 N N . TYR A 1 189 ? 17.718 -15.056 -15.498 1.00 91.56 189 TYR A N 1
ATOM 1335 C CA . TYR A 1 189 ? 17.754 -15.448 -16.912 1.00 91.56 189 TYR A CA 1
ATOM 1336 C C . TYR A 1 189 ? 16.636 -16.446 -17.225 1.00 91.56 189 TYR A C 1
ATOM 1338 O O . TYR A 1 189 ? 16.280 -17.257 -16.367 1.00 91.56 189 TYR A O 1
ATOM 1346 N N . GLY A 1 190 ? 16.135 -16.424 -18.460 1.00 90.19 190 GLY A N 1
ATOM 1347 C CA . GLY A 1 190 ? 15.003 -17.230 -18.904 1.00 90.19 190 GLY A CA 1
ATOM 1348 C C . GLY A 1 190 ? 13.739 -16.396 -19.113 1.00 90.19 190 GLY A C 1
ATOM 1349 O O . GLY A 1 190 ? 13.733 -15.176 -18.940 1.00 90.19 190 GLY A O 1
ATOM 1350 N N . ALA A 1 191 ? 12.651 -17.084 -19.475 1.00 89.88 191 ALA A N 1
ATOM 1351 C CA . ALA A 1 191 ? 11.385 -16.455 -19.844 1.00 89.88 191 ALA A CA 1
ATOM 1352 C C . ALA A 1 191 ? 10.922 -15.435 -18.779 1.00 89.88 191 ALA A C 1
ATOM 1354 O O . ALA A 1 191 ? 10.679 -15.836 -17.635 1.00 89.88 191 ALA A O 1
ATOM 1355 N N . PRO A 1 192 ? 10.776 -14.142 -19.135 1.00 93.31 192 PRO A N 1
ATOM 1356 C CA . PRO A 1 192 ? 10.293 -13.125 -18.209 1.00 93.31 192 PRO A CA 1
ATOM 1357 C C . PRO A 1 192 ? 8.901 -13.462 -17.679 1.00 93.31 192 PRO A C 1
ATOM 1359 O O . PRO A 1 192 ? 8.112 -14.141 -18.346 1.00 93.31 192 PRO A O 1
ATOM 1362 N N . TRP A 1 193 ? 8.560 -12.930 -16.508 1.00 97.25 193 TRP A N 1
ATOM 1363 C CA . TRP A 1 193 ? 7.199 -13.050 -16.001 1.00 97.25 193 TRP A CA 1
ATOM 1364 C C . TRP A 1 193 ? 6.198 -12.403 -16.957 1.00 97.25 193 TRP A C 1
ATOM 1366 O O . TRP A 1 193 ? 6.448 -11.347 -17.549 1.00 97.25 193 TRP A O 1
ATOM 1376 N N . SER A 1 194 ? 5.024 -13.022 -17.084 1.00 96.75 194 SER A N 1
ATOM 1377 C CA . SER A 1 194 ? 3.919 -12.388 -17.797 1.00 96.75 194 SER A CA 1
ATOM 1378 C C . SER A 1 194 ? 3.471 -11.124 -17.051 1.00 96.75 194 SER A C 1
ATOM 1380 O O . SER A 1 194 ? 3.643 -11.010 -15.837 1.00 96.75 194 SER A O 1
ATOM 1382 N N . MET A 1 195 ? 2.829 -10.175 -17.741 1.00 96.56 195 MET A N 1
ATOM 1383 C CA . MET A 1 195 ? 2.276 -8.991 -17.061 1.00 96.56 195 MET A CA 1
ATOM 1384 C C . MET A 1 195 ? 1.272 -9.373 -15.962 1.00 96.56 195 MET A C 1
ATOM 1386 O O . MET A 1 195 ? 1.234 -8.725 -14.922 1.00 96.56 195 MET A O 1
ATOM 1390 N N . ALA A 1 196 ? 0.519 -10.461 -16.149 1.00 97.94 196 ALA A N 1
ATOM 1391 C CA . ALA A 1 196 ? -0.404 -10.968 -15.138 1.00 97.94 196 ALA A CA 1
ATOM 1392 C C . ALA A 1 196 ? 0.322 -11.534 -13.903 1.00 97.94 196 ALA A C 1
ATOM 1394 O O . ALA A 1 196 ? -0.138 -11.318 -12.783 1.00 97.94 196 ALA A O 1
ATOM 1395 N N . ASP A 1 197 ? 1.450 -12.229 -14.087 1.00 98.44 197 ASP A N 1
ATOM 1396 C CA . ASP A 1 197 ? 2.291 -12.691 -12.972 1.00 98.44 197 ASP A CA 1
ATOM 1397 C C . ASP A 1 197 ? 2.883 -11.513 -12.203 1.00 98.44 197 ASP A C 1
ATOM 1399 O O . ASP A 1 197 ? 2.838 -11.501 -10.976 1.00 98.44 197 ASP A O 1
ATOM 1403 N N . ARG A 1 198 ? 3.358 -10.483 -12.911 1.00 98.44 198 ARG A N 1
ATOM 1404 C CA . ARG A 1 198 ? 3.882 -9.260 -12.289 1.00 98.44 198 ARG A CA 1
ATOM 1405 C C . ARG A 1 198 ? 2.814 -8.544 -11.468 1.00 98.44 198 ARG A C 1
ATOM 1407 O O . ARG A 1 198 ? 3.079 -8.171 -10.332 1.00 98.44 198 ARG A O 1
ATOM 1414 N N . THR A 1 199 ? 1.596 -8.410 -11.996 1.00 98.50 199 THR A N 1
ATOM 1415 C CA . THR A 1 199 ? 0.457 -7.859 -11.245 1.00 98.50 199 THR A CA 1
ATOM 1416 C C . THR A 1 199 ? 0.170 -8.673 -9.982 1.00 98.50 199 THR A C 1
ATOM 1418 O O . THR A 1 199 ? 0.107 -8.096 -8.900 1.00 98.50 199 THR A O 1
ATOM 1421 N N . ARG A 1 200 ? 0.081 -10.008 -10.086 1.00 98.62 200 ARG A N 1
ATOM 1422 C CA . ARG A 1 200 ? -0.117 -10.879 -8.913 1.00 98.62 200 ARG A CA 1
ATOM 1423 C C . ARG A 1 200 ? 1.007 -10.743 -7.888 1.00 98.62 200 ARG A C 1
ATOM 1425 O O . ARG A 1 200 ? 0.746 -10.781 -6.688 1.00 98.62 200 ARG A O 1
ATOM 1432 N N . HIS A 1 201 ? 2.246 -10.587 -8.348 1.00 98.69 201 HIS A N 1
ATOM 1433 C CA . HIS A 1 201 ? 3.398 -10.398 -7.472 1.00 98.69 201 HIS A CA 1
ATOM 1434 C C . HIS A 1 201 ? 3.326 -9.065 -6.725 1.00 98.69 201 HIS A C 1
ATOM 1436 O O . HIS A 1 201 ? 3.536 -9.038 -5.518 1.00 98.69 201 HIS A O 1
ATOM 1442 N N . LEU A 1 202 ? 2.951 -7.974 -7.398 1.00 98.75 202 LEU A N 1
ATOM 1443 C CA . LEU A 1 202 ? 2.722 -6.680 -6.743 1.00 98.75 202 LEU A CA 1
ATOM 1444 C C . LEU A 1 202 ? 1.616 -6.759 -5.685 1.00 98.75 202 LEU A C 1
ATOM 1446 O O . LEU A 1 202 ? 1.756 -6.170 -4.615 1.00 98.75 202 LEU A O 1
ATOM 1450 N N . ASP A 1 203 ? 0.531 -7.485 -5.962 1.00 98.19 203 ASP A N 1
ATOM 1451 C CA . ASP A 1 203 ? -0.539 -7.707 -4.983 1.00 98.19 203 ASP A CA 1
ATOM 1452 C C . ASP A 1 203 ? -0.020 -8.488 -3.769 1.00 98.19 203 ASP A C 1
ATOM 1454 O O . ASP A 1 203 ? -0.338 -8.150 -2.629 1.00 98.19 203 ASP A O 1
ATOM 1458 N N . PHE A 1 204 ? 0.835 -9.492 -3.988 1.00 98.69 204 PHE A N 1
ATOM 1459 C CA . PHE A 1 204 ? 1.503 -10.216 -2.910 1.00 98.69 204 PHE A CA 1
ATOM 1460 C C . PHE A 1 204 ? 2.429 -9.311 -2.082 1.00 98.69 204 PHE A C 1
ATOM 1462 O O . PHE A 1 204 ? 2.333 -9.338 -0.852 1.00 98.69 204 PHE A O 1
ATOM 1469 N N . LEU A 1 205 ? 3.270 -8.487 -2.721 1.00 98.75 205 LEU A N 1
ATOM 1470 C CA . LEU A 1 205 ? 4.195 -7.567 -2.041 1.00 98.75 205 LEU A CA 1
ATOM 1471 C C . LEU A 1 205 ? 3.460 -6.619 -1.082 1.00 98.75 205 LEU A C 1
ATOM 1473 O O . LEU A 1 205 ? 3.875 -6.488 0.072 1.00 98.75 205 LEU A O 1
ATOM 1477 N N . ALA A 1 206 ? 2.314 -6.071 -1.500 1.00 98.19 206 ALA A N 1
ATOM 1478 C CA . ALA A 1 206 ? 1.452 -5.278 -0.624 1.00 98.19 206 ALA A CA 1
ATOM 1479 C C . ALA A 1 206 ? 1.055 -6.040 0.648 1.00 98.19 206 ALA A C 1
ATOM 1481 O O . ALA A 1 206 ? 1.108 -5.492 1.749 1.00 98.19 206 ALA A O 1
ATOM 1482 N N . THR A 1 207 ? 0.691 -7.323 0.534 1.00 98.00 207 THR A N 1
ATOM 1483 C CA . THR A 1 207 ? 0.231 -8.110 1.693 1.00 98.00 207 THR A CA 1
ATOM 1484 C C . THR A 1 207 ? 1.301 -8.348 2.754 1.00 98.00 207 THR A C 1
ATOM 1486 O O . THR A 1 207 ? 0.947 -8.615 3.907 1.00 98.00 207 THR A O 1
ATOM 1489 N N . VAL A 1 208 ? 2.575 -8.247 2.368 1.00 98.38 208 VAL A N 1
ATOM 1490 C CA . VAL A 1 208 ? 3.745 -8.452 3.230 1.00 98.38 208 VAL A CA 1
ATOM 1491 C C . VAL A 1 208 ? 4.491 -7.148 3.535 1.00 98.38 208 VAL A C 1
ATOM 1493 O O . VAL A 1 208 ? 5.589 -7.200 4.080 1.00 98.38 208 VAL A O 1
ATOM 1496 N N . LYS A 1 209 ? 3.894 -5.987 3.219 1.00 98.69 209 LYS A N 1
ATOM 1497 C CA . LYS A 1 209 ? 4.477 -4.646 3.430 1.00 98.69 209 LYS A CA 1
ATOM 1498 C C . LYS A 1 209 ? 5.834 -4.443 2.735 1.00 98.69 209 LYS A C 1
ATOM 1500 O O . LYS A 1 209 ? 6.697 -3.715 3.229 1.00 98.69 209 LYS A O 1
ATOM 1505 N N . ALA A 1 210 ? 6.047 -5.114 1.606 1.00 98.69 210 ALA A N 1
ATOM 1506 C CA . ALA A 1 210 ? 7.153 -4.793 0.715 1.00 98.69 210 ALA A CA 1
ATOM 1507 C C . ALA A 1 210 ? 6.780 -3.569 -0.128 1.00 98.69 210 ALA A C 1
ATOM 1509 O O . ALA A 1 210 ? 5.624 -3.430 -0.517 1.00 98.69 210 ALA A O 1
ATOM 1510 N N . ASN A 1 211 ? 7.758 -2.713 -0.406 1.00 98.62 211 ASN A N 1
ATOM 1511 C CA . ASN A 1 211 ? 7.572 -1.423 -1.062 1.00 98.62 211 ASN A CA 1
ATOM 1512 C C . ASN A 1 211 ? 8.400 -1.272 -2.343 1.00 98.62 211 ASN A C 1
ATOM 1514 O O . ASN A 1 211 ? 8.442 -0.195 -2.912 1.00 98.62 211 ASN A O 1
ATOM 1518 N N . THR A 1 212 ? 9.084 -2.311 -2.828 1.00 98.81 212 THR A N 1
ATOM 1519 C CA . THR A 1 212 ? 9.903 -2.194 -4.044 1.00 98.81 212 THR A CA 1
ATOM 1520 C C . THR A 1 212 ? 9.745 -3.394 -4.970 1.00 98.81 212 THR A C 1
ATOM 1522 O O . THR A 1 212 ? 9.849 -4.553 -4.565 1.00 98.81 212 THR A O 1
ATOM 1525 N N . TYR A 1 213 ? 9.565 -3.121 -6.259 1.00 98.75 213 TYR A N 1
ATOM 1526 C CA . TYR A 1 213 ? 9.669 -4.114 -7.321 1.00 98.75 213 TYR A CA 1
ATOM 1527 C C . TYR A 1 213 ? 10.574 -3.589 -8.435 1.00 98.75 213 TYR A C 1
ATOM 1529 O O . TYR A 1 213 ? 10.247 -2.619 -9.118 1.00 98.75 213 TYR A O 1
ATOM 1537 N N . VAL A 1 214 ? 11.722 -4.244 -8.621 1.00 98.50 214 VAL A N 1
ATOM 1538 C CA . VAL A 1 214 ? 12.699 -3.881 -9.649 1.00 98.50 214 VAL A CA 1
ATOM 1539 C C . VAL A 1 214 ? 12.443 -4.695 -10.914 1.00 98.50 214 VAL A C 1
ATOM 1541 O O . VAL A 1 214 ? 12.718 -5.899 -10.971 1.00 98.50 214 VAL A O 1
ATOM 1544 N N . TYR A 1 215 ? 11.956 -4.018 -11.948 1.00 97.50 215 TYR A N 1
ATOM 1545 C CA . TYR A 1 215 ? 11.826 -4.545 -13.299 1.00 97.50 215 TYR A CA 1
ATOM 1546 C C . TYR A 1 215 ? 13.216 -4.620 -13.948 1.00 97.50 215 TYR A C 1
ATOM 1548 O O . TYR A 1 215 ? 13.757 -3.611 -14.402 1.00 97.50 215 TYR A O 1
ATOM 1556 N N . SER A 1 216 ? 13.818 -5.815 -13.961 1.00 95.56 216 SER A N 1
ATOM 1557 C CA . SER A 1 216 ? 15.117 -6.082 -14.606 1.00 95.56 216 SER A CA 1
ATOM 1558 C C . SER A 1 216 ? 15.198 -7.440 -15.343 1.00 95.56 216 SER A C 1
ATOM 1560 O O . SER A 1 216 ? 16.239 -8.116 -15.248 1.00 95.56 216 SER A O 1
ATOM 1562 N N . PRO A 1 217 ? 14.134 -7.887 -16.047 1.00 93.31 217 PRO A N 1
ATOM 1563 C CA . PRO A 1 217 ? 14.150 -9.178 -16.733 1.00 93.31 217 PRO A CA 1
ATOM 1564 C C . PRO A 1 217 ? 15.313 -9.234 -17.726 1.00 93.31 217 PRO A C 1
ATOM 1566 O O . PRO A 1 217 ? 15.433 -8.371 -18.595 1.00 93.31 217 PRO A O 1
ATOM 1569 N N . LYS A 1 218 ? 16.198 -10.231 -17.591 1.00 90.75 218 LYS A N 1
ATOM 1570 C CA . LYS A 1 218 ? 17.445 -10.280 -18.380 1.00 90.75 218 LYS A CA 1
ATOM 1571 C C . LYS A 1 218 ? 17.200 -10.521 -19.866 1.00 90.75 218 LYS A C 1
ATOM 1573 O O . LYS A 1 218 ? 17.979 -10.026 -20.677 1.00 90.75 218 LYS A O 1
ATOM 1578 N N . ASP A 1 219 ? 16.100 -11.196 -20.186 1.00 91.81 219 ASP A N 1
ATOM 1579 C CA . ASP A 1 219 ? 15.699 -11.542 -21.549 1.00 91.81 219 ASP A CA 1
ATOM 1580 C C . ASP A 1 219 ? 14.763 -10.485 -22.175 1.00 91.81 219 ASP A C 1
ATOM 1582 O O . ASP A 1 219 ? 14.248 -10.689 -23.274 1.00 91.81 219 ASP A O 1
ATOM 1586 N N . ASP A 1 220 ? 14.530 -9.339 -21.515 1.00 94.25 220 ASP A N 1
ATOM 1587 C CA . ASP A 1 220 ? 13.905 -8.180 -22.164 1.00 94.25 220 ASP A CA 1
ATOM 1588 C C . ASP A 1 220 ? 14.955 -7.422 -22.993 1.00 94.25 220 ASP A C 1
ATOM 1590 O O . ASP A 1 220 ? 15.824 -6.738 -22.431 1.00 94.25 220 ASP A O 1
ATOM 1594 N N . PRO A 1 221 ? 14.885 -7.478 -24.337 1.00 94.00 221 PRO A N 1
ATOM 1595 C CA . PRO A 1 221 ? 15.906 -6.870 -25.172 1.00 94.00 221 PRO A CA 1
ATOM 1596 C C . PRO A 1 221 ? 15.925 -5.347 -25.018 1.00 94.00 221 PRO A C 1
ATOM 1598 O O . PRO A 1 221 ? 16.983 -4.735 -25.115 1.00 94.00 221 PRO A O 1
ATOM 1601 N N . TYR A 1 222 ? 14.793 -4.709 -24.725 1.00 95.62 222 TYR A N 1
ATOM 1602 C CA . TYR A 1 222 ? 14.699 -3.253 -24.621 1.00 95.62 222 TYR A CA 1
ATOM 1603 C C . TYR A 1 222 ? 15.259 -2.710 -23.303 1.00 95.62 222 TYR A C 1
ATOM 1605 O O . TYR A 1 222 ? 15.514 -1.507 -23.208 1.00 95.62 222 TYR A O 1
ATOM 1613 N N . ALA A 1 223 ? 15.469 -3.570 -22.306 1.00 93.25 223 ALA A N 1
ATOM 1614 C CA . ALA A 1 223 ? 16.165 -3.244 -21.065 1.00 93.25 223 ALA A CA 1
ATOM 1615 C C . ALA A 1 223 ? 17.657 -3.627 -21.106 1.00 93.25 223 ALA A C 1
ATOM 1617 O O . ALA A 1 223 ? 18.386 -3.305 -20.166 1.00 93.25 223 ALA A O 1
ATOM 1618 N N . ARG A 1 224 ? 18.130 -4.287 -22.175 1.00 94.69 224 ARG A N 1
ATOM 1619 C CA . ARG A 1 224 ? 19.506 -4.789 -22.284 1.00 94.69 224 ARG A CA 1
ATOM 1620 C C . ARG A 1 224 ? 20.101 -4.627 -23.684 1.00 94.69 224 ARG A C 1
ATOM 1622 O O . ARG A 1 224 ? 20.743 -3.619 -23.928 1.00 94.69 224 ARG A O 1
ATOM 1629 N N . ASP A 1 225 ? 19.922 -5.568 -24.607 1.00 94.62 225 ASP A N 1
ATOM 1630 C CA . ASP A 1 225 ? 20.684 -5.586 -25.872 1.00 94.62 225 ASP A CA 1
ATOM 1631 C C . ASP A 1 225 ? 20.303 -4.441 -26.829 1.00 94.62 225 ASP A C 1
ATOM 1633 O O . ASP A 1 225 ? 21.146 -3.880 -27.526 1.00 94.62 225 ASP A O 1
ATOM 1637 N N . ARG A 1 226 ? 19.030 -4.046 -26.805 1.00 96.69 226 ARG A N 1
ATOM 1638 C CA . ARG A 1 226 ? 18.412 -2.965 -27.587 1.00 96.69 226 ARG A CA 1
ATOM 1639 C C . ARG A 1 226 ? 18.040 -1.781 -26.692 1.00 96.69 226 ARG A C 1
ATOM 1641 O O . ARG A 1 226 ? 17.040 -1.105 -26.923 1.00 96.69 226 ARG A O 1
ATOM 1648 N N . TRP A 1 227 ? 18.829 -1.519 -25.646 1.00 96.81 227 TRP A N 1
ATOM 1649 C CA . TRP A 1 227 ? 18.522 -0.491 -24.642 1.00 96.81 227 TRP A CA 1
ATOM 1650 C C . TRP A 1 227 ? 18.356 0.926 -25.218 1.00 96.81 227 TRP A C 1
ATOM 1652 O O . TRP A 1 227 ? 17.621 1.728 -24.646 1.00 96.81 227 TRP A O 1
ATOM 1662 N N . ARG A 1 228 ? 18.989 1.218 -26.364 1.00 97.25 228 ARG A N 1
ATOM 1663 C CA . ARG A 1 228 ? 18.874 2.499 -27.085 1.00 97.25 228 ARG A CA 1
ATOM 1664 C C . ARG A 1 228 ? 17.537 2.680 -27.802 1.00 97.25 228 ARG A C 1
ATOM 1666 O O . ARG A 1 228 ? 17.157 3.805 -28.116 1.00 97.25 228 ARG A O 1
ATOM 1673 N N . GLU A 1 229 ? 16.843 1.586 -28.103 1.00 97.31 229 GLU A N 1
ATOM 1674 C CA . GLU A 1 229 ? 15.590 1.610 -28.847 1.00 97.31 229 GLU A CA 1
ATOM 1675 C C . GLU A 1 229 ? 14.399 1.889 -27.925 1.00 97.31 229 GLU A C 1
ATOM 1677 O O . GLU A 1 229 ? 14.358 1.463 -26.765 1.00 97.31 229 GLU A O 1
ATOM 1682 N N . ALA A 1 230 ? 13.387 2.579 -28.450 1.00 95.94 230 ALA A N 1
ATOM 1683 C CA . ALA A 1 230 ? 12.133 2.781 -27.735 1.00 95.94 230 ALA A CA 1
ATOM 1684 C C . ALA A 1 230 ? 11.397 1.447 -27.535 1.00 95.94 230 ALA A C 1
ATOM 1686 O O . ALA A 1 230 ? 11.433 0.564 -28.396 1.00 95.94 230 ALA A O 1
ATOM 1687 N N . TYR A 1 231 ? 10.692 1.309 -26.409 1.00 96.31 231 TYR A N 1
ATOM 1688 C CA . TYR A 1 231 ? 9.742 0.207 -26.263 1.00 96.31 231 TYR A CA 1
ATOM 1689 C C . TYR A 1 231 ? 8.621 0.335 -27.304 1.00 96.31 231 TYR A C 1
ATOM 1691 O O . TYR A 1 231 ? 8.187 1.452 -27.601 1.00 96.31 231 TYR A O 1
ATOM 1699 N N . PRO A 1 232 ? 8.074 -0.786 -27.803 1.00 96.50 232 PRO A N 1
ATOM 1700 C CA . PRO A 1 232 ? 6.814 -0.766 -28.529 1.00 96.50 232 PRO A CA 1
ATOM 1701 C C . PRO A 1 232 ? 5.722 -0.118 -27.671 1.00 96.50 232 PRO A C 1
ATOM 1703 O O . PRO A 1 232 ? 5.628 -0.391 -26.472 1.00 96.50 232 PRO A O 1
ATOM 1706 N N . ALA A 1 233 ? 4.858 0.693 -28.286 1.00 95.94 233 ALA A N 1
ATOM 1707 C CA . ALA A 1 233 ? 3.833 1.456 -27.566 1.00 95.94 233 ALA A CA 1
ATOM 1708 C C . ALA A 1 233 ? 2.911 0.569 -26.706 1.00 95.94 233 ALA A C 1
ATOM 1710 O O . ALA A 1 233 ? 2.553 0.938 -25.589 1.00 95.94 233 ALA A O 1
ATOM 1711 N N . ALA A 1 234 ? 2.564 -0.627 -27.195 1.00 96.50 234 ALA A N 1
ATOM 1712 C CA . ALA A 1 234 ? 1.761 -1.589 -26.442 1.00 96.50 234 ALA A CA 1
ATOM 1713 C C . ALA A 1 234 ? 2.477 -2.081 -25.170 1.00 96.50 234 ALA A C 1
ATOM 1715 O O . ALA A 1 234 ? 1.858 -2.155 -24.109 1.00 96.50 234 ALA A O 1
ATOM 1716 N N . THR A 1 235 ? 3.780 -2.363 -25.258 1.00 95.25 235 THR A N 1
ATOM 1717 C CA . THR A 1 235 ? 4.595 -2.774 -24.108 1.00 95.25 235 THR A CA 1
ATOM 1718 C C . THR A 1 235 ? 4.723 -1.640 -23.102 1.00 95.25 235 THR A C 1
ATOM 1720 O O . THR A 1 235 ? 4.504 -1.860 -21.915 1.00 95.25 235 THR A O 1
ATOM 1723 N N . LEU A 1 236 ? 4.996 -0.416 -23.567 1.00 95.44 236 LEU A N 1
ATOM 1724 C CA . LEU A 1 236 ? 5.105 0.747 -22.688 1.00 95.44 236 LEU A CA 1
ATOM 1725 C C . LEU A 1 236 ? 3.788 1.018 -21.942 1.00 95.44 236 LEU A C 1
ATOM 1727 O O . LEU A 1 236 ? 3.791 1.205 -20.729 1.00 95.44 236 LEU A O 1
ATOM 1731 N N . LYS A 1 237 ? 2.644 0.921 -22.633 1.00 96.44 237 LYS A N 1
ATOM 1732 C CA . LYS A 1 237 ? 1.314 1.031 -22.010 1.00 96.44 237 LYS A CA 1
ATOM 1733 C C . LYS A 1 237 ? 1.072 -0.050 -20.948 1.00 96.44 237 LYS A C 1
ATOM 1735 O O . LYS A 1 237 ? 0.499 0.232 -19.893 1.00 96.44 237 LYS A O 1
ATOM 1740 N N . ALA A 1 238 ? 1.492 -1.287 -21.214 1.00 96.62 238 ALA A N 1
ATOM 1741 C CA . ALA A 1 238 ? 1.379 -2.378 -20.250 1.00 96.62 238 ALA A CA 1
ATOM 1742 C C . ALA A 1 238 ? 2.260 -2.136 -19.010 1.00 96.62 238 ALA A C 1
ATOM 1744 O O . ALA A 1 238 ? 1.793 -2.333 -17.890 1.00 96.62 238 ALA A O 1
ATOM 1745 N N . LEU A 1 239 ? 3.483 -1.629 -19.192 1.00 96.56 239 LEU A N 1
ATOM 1746 C CA . LEU A 1 239 ? 4.360 -1.225 -18.088 1.00 96.56 239 LEU A CA 1
ATOM 1747 C C . LEU A 1 239 ? 3.768 -0.061 -17.281 1.00 96.56 239 LEU A C 1
ATOM 1749 O O . LEU A 1 239 ? 3.768 -0.127 -16.057 1.00 96.56 239 LEU A O 1
ATOM 1753 N N . GLY A 1 240 ? 3.164 0.941 -17.925 1.00 96.88 240 GLY A N 1
ATOM 1754 C CA . GLY A 1 240 ? 2.464 2.028 -17.223 1.00 96.88 240 GLY A CA 1
ATOM 1755 C C . GLY A 1 240 ? 1.265 1.543 -16.393 1.00 96.88 240 GLY A C 1
ATOM 1756 O O . GLY A 1 240 ? 1.023 2.014 -15.279 1.00 96.88 240 GLY A O 1
ATOM 1757 N N . THR A 1 241 ? 0.543 0.531 -16.888 1.00 97.00 241 THR A N 1
ATOM 1758 C CA . THR A 1 241 ? -0.531 -0.138 -16.125 1.00 97.00 241 THR A CA 1
ATOM 1759 C C . THR A 1 241 ? 0.032 -0.871 -14.904 1.00 97.00 241 THR A C 1
ATOM 1761 O O . THR A 1 241 ? -0.548 -0.825 -13.814 1.00 97.00 241 THR A O 1
ATOM 1764 N N . LEU A 1 242 ? 1.185 -1.519 -15.069 1.00 97.69 242 LEU A N 1
ATOM 1765 C CA . LEU A 1 242 ? 1.881 -2.214 -13.995 1.00 97.69 242 LEU A CA 1
ATOM 1766 C C . LEU A 1 242 ? 2.417 -1.234 -12.937 1.00 97.69 242 LEU A C 1
ATOM 1768 O O . LEU A 1 242 ? 2.191 -1.456 -11.752 1.00 97.69 242 LEU A O 1
ATOM 1772 N N . ALA A 1 243 ? 3.014 -0.111 -13.343 1.00 97.50 243 ALA A N 1
ATOM 1773 C CA . ALA A 1 243 ? 3.462 0.954 -12.442 1.00 97.50 243 ALA A CA 1
ATOM 1774 C C . ALA A 1 243 ? 2.293 1.595 -11.672 1.00 97.50 243 ALA A C 1
ATOM 1776 O O . ALA A 1 243 ? 2.387 1.836 -10.471 1.00 97.50 243 ALA A O 1
ATOM 1777 N N . THR A 1 244 ? 1.145 1.794 -12.328 1.00 96.56 244 THR A N 1
ATOM 1778 C CA . THR A 1 244 ? -0.089 2.247 -11.660 1.00 96.56 244 THR A CA 1
ATOM 1779 C C . THR A 1 244 ? -0.565 1.248 -10.607 1.00 96.56 244 THR A C 1
ATOM 1781 O O . THR A 1 244 ? -0.987 1.649 -9.523 1.00 96.56 244 THR A O 1
ATOM 1784 N N . THR A 1 245 ? -0.473 -0.050 -10.904 1.00 97.38 245 THR A N 1
ATOM 1785 C CA . THR A 1 245 ? -0.801 -1.107 -9.941 1.00 97.38 245 THR A CA 1
ATOM 1786 C C . THR A 1 245 ? 0.168 -1.111 -8.763 1.00 97.38 245 THR A C 1
ATOM 1788 O O . THR A 1 245 ? -0.276 -1.204 -7.624 1.00 97.38 245 THR A O 1
ATOM 1791 N N . ALA A 1 246 ? 1.468 -0.955 -9.022 1.00 98.12 246 ALA A N 1
ATOM 1792 C CA . ALA A 1 246 ? 2.491 -0.884 -7.984 1.00 98.12 246 ALA A CA 1
ATOM 1793 C C . ALA A 1 246 ? 2.225 0.291 -7.030 1.00 98.12 246 ALA A C 1
ATOM 1795 O O . ALA A 1 246 ? 2.115 0.083 -5.826 1.00 98.12 246 ALA A O 1
ATOM 1796 N N . ARG A 1 247 ? 1.962 1.488 -7.570 1.00 97.12 247 ARG A N 1
ATOM 1797 C CA . ARG A 1 247 ? 1.617 2.679 -6.780 1.00 97.12 247 ARG A CA 1
ATOM 1798 C C . ARG A 1 247 ? 0.377 2.481 -5.907 1.00 97.12 247 ARG A C 1
ATOM 1800 O O . ARG A 1 247 ? 0.403 2.854 -4.744 1.00 97.12 247 ARG A O 1
ATOM 1807 N N . ARG A 1 248 ? -0.695 1.874 -6.435 1.00 96.50 248 ARG A N 1
ATOM 1808 C CA . ARG A 1 248 ? -1.894 1.536 -5.637 1.00 96.50 248 ARG A CA 1
ATOM 1809 C C . ARG A 1 248 ? -1.567 0.607 -4.462 1.00 96.50 248 ARG A C 1
ATOM 1811 O O . ARG A 1 248 ? -2.224 0.643 -3.429 1.00 96.50 248 ARG A O 1
ATOM 1818 N N . ASN A 1 249 ? -0.565 -0.242 -4.644 1.00 97.75 249 ASN A N 1
ATOM 1819 C CA . ASN A 1 249 ? -0.099 -1.204 -3.658 1.00 97.75 249 ASN A CA 1
ATOM 1820 C C . ASN A 1 249 ? 1.013 -0.643 -2.756 1.00 97.75 249 ASN A C 1
ATOM 1822 O O . ASN A 1 249 ? 1.583 -1.416 -1.989 1.00 97.75 249 ASN A O 1
ATOM 1826 N N . HIS A 1 250 ? 1.314 0.661 -2.845 1.00 97.94 250 HIS A N 1
ATOM 1827 C CA . HIS A 1 250 ? 2.422 1.312 -2.139 1.00 97.94 250 HIS A CA 1
ATOM 1828 C C . HIS A 1 250 ? 3.764 0.601 -2.394 1.00 97.94 250 HIS A C 1
ATOM 1830 O O . HIS A 1 250 ? 4.561 0.355 -1.493 1.00 97.94 250 HIS A O 1
ATOM 1836 N N . VAL A 1 251 ? 3.973 0.213 -3.655 1.00 98.56 251 VAL A N 1
ATOM 1837 C CA . VAL A 1 251 ? 5.202 -0.392 -4.165 1.00 98.56 251 VAL A CA 1
ATOM 1838 C C . VAL A 1 251 ? 5.814 0.531 -5.211 1.00 98.56 251 VAL A C 1
ATOM 1840 O O . VAL A 1 251 ? 5.188 0.847 -6.225 1.00 98.56 251 VAL A O 1
ATOM 1843 N N . ASP A 1 252 ? 7.078 0.877 -5.015 1.00 98.31 252 ASP A N 1
ATOM 1844 C CA . ASP A 1 252 ? 7.909 1.549 -5.996 1.00 98.31 252 ASP A CA 1
ATOM 1845 C C . ASP A 1 252 ? 8.206 0.605 -7.159 1.00 98.31 252 ASP A C 1
ATOM 1847 O O . ASP A 1 252 ? 8.888 -0.419 -7.025 1.00 98.31 252 ASP A O 1
ATOM 1851 N N . PHE A 1 253 ? 7.692 0.966 -8.333 1.00 98.06 253 PHE A N 1
ATOM 1852 C CA . PHE A 1 253 ? 8.063 0.328 -9.585 1.00 98.06 253 PHE A CA 1
ATOM 1853 C C . PHE A 1 253 ? 9.399 0.899 -10.067 1.00 98.06 253 PHE A C 1
ATOM 1855 O O . PHE A 1 253 ? 9.464 2.009 -10.595 1.00 98.06 253 PHE A O 1
ATOM 1862 N N . VAL A 1 254 ? 10.474 0.132 -9.900 1.00 97.88 254 VAL A N 1
ATOM 1863 C CA . VAL A 1 254 ? 11.827 0.549 -10.275 1.00 97.88 254 VAL A CA 1
ATOM 1864 C C . VAL A 1 254 ? 12.187 -0.058 -11.623 1.00 97.88 254 VAL A C 1
ATOM 1866 O O . VAL A 1 254 ? 12.409 -1.262 -11.744 1.00 97.88 254 VAL A O 1
ATOM 1869 N N . TYR A 1 255 ? 12.280 0.780 -12.650 1.00 96.75 255 TYR A N 1
ATOM 1870 C CA . TYR A 1 255 ? 12.786 0.363 -13.952 1.00 96.75 255 TYR A CA 1
ATOM 1871 C C . TYR A 1 255 ? 14.321 0.321 -13.949 1.00 96.75 255 TYR A C 1
ATOM 1873 O O . TYR A 1 255 ? 14.969 1.333 -13.683 1.00 96.75 255 TYR A O 1
ATOM 1881 N N . ALA A 1 256 ? 14.909 -0.831 -14.284 1.00 95.88 256 ALA A N 1
ATOM 1882 C CA . ALA A 1 256 ? 16.355 -0.992 -14.401 1.00 95.88 256 ALA A CA 1
ATOM 1883 C C . ALA A 1 256 ? 16.767 -1.329 -15.841 1.00 95.88 256 ALA A C 1
ATOM 1885 O O . ALA A 1 256 ? 16.238 -2.249 -16.462 1.00 95.88 256 ALA A O 1
ATOM 1886 N N . VAL A 1 257 ? 17.776 -0.618 -16.349 1.00 95.31 257 VAL A N 1
ATOM 1887 C CA . VAL A 1 257 ? 18.394 -0.853 -17.661 1.00 95.31 257 VAL A CA 1
ATOM 1888 C C . VAL A 1 257 ? 19.820 -1.374 -17.477 1.00 95.31 257 VAL A C 1
ATOM 1890 O O . VAL A 1 257 ? 20.543 -0.935 -16.587 1.00 95.31 257 VAL A O 1
ATOM 1893 N N . SER A 1 258 ? 20.230 -2.332 -18.307 1.00 95.31 258 SER A N 1
ATOM 1894 C CA . SER A 1 258 ? 21.548 -2.979 -18.284 1.00 95.31 258 SER A CA 1
ATOM 1895 C C . SER A 1 258 ? 22.336 -2.665 -19.567 1.00 95.31 258 SER A C 1
ATOM 1897 O O . SER A 1 258 ? 22.483 -3.547 -20.413 1.00 95.31 258 SER A O 1
ATOM 1899 N N . PRO A 1 259 ? 22.858 -1.434 -19.741 1.00 96.25 259 PRO A N 1
ATOM 1900 C CA . PRO A 1 259 ? 23.504 -1.002 -20.986 1.00 96.25 259 PRO A CA 1
ATOM 1901 C C . PRO A 1 259 ? 24.954 -1.500 -21.131 1.00 96.25 259 PRO A C 1
ATOM 1903 O O . PRO A 1 259 ? 25.549 -1.384 -22.202 1.00 96.25 259 PRO A O 1
ATOM 1906 N N . GLY A 1 260 ? 25.516 -2.078 -20.061 1.00 95.56 260 GLY A N 1
ATOM 1907 C CA . GLY A 1 260 ? 26.911 -2.522 -19.963 1.00 95.56 260 GLY A CA 1
ATOM 1908 C C . GLY A 1 260 ? 27.462 -3.317 -21.158 1.00 95.56 260 GLY A C 1
ATOM 1909 O O . GLY A 1 260 ? 28.609 -3.075 -21.514 1.00 95.56 260 GLY A O 1
ATOM 1910 N N . PRO A 1 261 ? 26.696 -4.210 -21.821 1.00 94.00 261 PRO A N 1
ATOM 1911 C CA . PRO A 1 261 ? 27.207 -4.962 -22.967 1.00 94.00 261 PRO A CA 1
ATOM 1912 C C . PRO A 1 261 ? 27.627 -4.123 -24.184 1.00 94.00 261 PRO A C 1
ATOM 1914 O O . PRO A 1 261 ? 28.415 -4.608 -24.988 1.00 94.00 261 PRO A O 1
ATOM 1917 N N . SER A 1 262 ? 27.092 -2.910 -24.368 1.00 96.62 262 SER A N 1
ATOM 1918 C CA . SER A 1 262 ? 27.344 -2.123 -25.588 1.00 96.62 262 SER A CA 1
ATOM 1919 C C . SER A 1 262 ? 27.494 -0.618 -25.383 1.00 96.62 262 SER A C 1
ATOM 1921 O O . SER A 1 262 ? 27.614 0.101 -26.373 1.00 96.62 262 SER A O 1
ATOM 1923 N N . VAL A 1 263 ? 27.441 -0.111 -24.149 1.00 97.62 263 VAL A N 1
ATOM 1924 C CA . VAL A 1 263 ? 27.577 1.328 -23.877 1.00 97.62 263 VAL A CA 1
ATOM 1925 C C . VAL A 1 263 ? 28.974 1.848 -24.235 1.00 97.62 263 VAL A C 1
ATOM 1927 O O . VAL A 1 263 ? 29.989 1.248 -23.885 1.00 97.62 263 VAL A O 1
ATOM 1930 N N . CYS A 1 264 ? 29.022 2.989 -24.913 1.00 97.62 264 CYS A N 1
ATOM 1931 C CA . CYS A 1 264 ? 30.215 3.764 -25.204 1.00 97.62 264 CYS A CA 1
ATOM 1932 C C . CYS A 1 264 ? 30.263 4.975 -24.264 1.00 97.62 264 CYS A C 1
ATOM 1934 O O . CYS A 1 264 ? 29.552 5.959 -24.449 1.00 97.62 264 CYS A O 1
ATOM 1936 N N . PHE A 1 265 ? 31.123 4.920 -23.246 1.00 95.25 265 PHE A N 1
ATOM 1937 C CA . PHE A 1 265 ? 31.200 5.959 -22.208 1.00 95.25 265 PHE A CA 1
ATOM 1938 C C . PHE A 1 265 ? 31.625 7.344 -22.721 1.00 95.25 265 PHE A C 1
ATOM 1940 O O . PHE A 1 265 ? 31.407 8.339 -22.034 1.00 95.25 265 PHE A O 1
ATOM 1947 N N . SER A 1 266 ? 32.243 7.415 -23.902 1.00 96.81 266 SER A N 1
ATOM 1948 C CA . SER A 1 266 ? 32.690 8.665 -24.523 1.00 96.81 266 SER A CA 1
ATOM 1949 C C . SER A 1 266 ? 31.716 9.228 -25.558 1.00 96.81 266 SER A C 1
ATOM 1951 O O . SER A 1 266 ? 32.006 10.281 -26.119 1.00 96.81 266 SER A O 1
ATOM 1953 N N . ASP A 1 267 ? 30.608 8.542 -25.856 1.00 97.19 267 ASP A N 1
ATOM 1954 C CA . ASP A 1 267 ? 29.629 9.001 -26.842 1.00 97.19 267 ASP A CA 1
ATOM 1955 C C . ASP A 1 267 ? 28.437 9.695 -26.152 1.00 97.19 267 ASP A C 1
ATOM 1957 O O . ASP A 1 267 ? 27.648 9.038 -25.465 1.00 97.19 267 ASP A O 1
ATOM 1961 N N . PRO A 1 268 ? 28.242 11.014 -26.340 1.00 97.50 268 PRO A N 1
ATOM 1962 C CA . PRO A 1 268 ? 27.078 11.718 -25.806 1.00 97.50 268 PRO A CA 1
ATOM 1963 C C . PRO A 1 268 ? 25.736 11.153 -26.295 1.00 97.50 268 PRO A C 1
ATOM 1965 O O . PRO A 1 268 ? 24.727 11.304 -25.604 1.00 97.50 268 PRO A O 1
ATOM 1968 N N . ALA A 1 269 ? 25.695 10.494 -27.459 1.00 97.94 269 ALA A N 1
ATOM 1969 C CA . ALA A 1 269 ? 24.472 9.890 -27.984 1.00 97.94 269 ALA A CA 1
ATOM 1970 C C . ALA A 1 269 ? 23.948 8.758 -27.084 1.00 97.94 269 ALA A C 1
ATOM 1972 O O . ALA A 1 269 ? 22.731 8.570 -26.984 1.00 97.94 269 ALA A O 1
ATOM 1973 N N . ASP A 1 270 ? 24.841 8.051 -26.388 1.00 98.00 270 ASP A N 1
ATOM 1974 C CA . ASP A 1 270 ? 24.480 6.985 -25.455 1.00 98.00 270 ASP A CA 1
ATOM 1975 C C . ASP A 1 270 ? 23.869 7.529 -24.165 1.00 98.00 270 ASP A C 1
ATOM 1977 O O . ASP A 1 270 ? 22.878 6.985 -23.672 1.00 98.00 270 ASP A O 1
ATOM 1981 N N . VAL A 1 271 ? 24.391 8.647 -23.657 1.00 96.62 271 VAL A N 1
ATOM 1982 C CA . VAL A 1 271 ? 23.782 9.358 -22.523 1.00 96.62 271 VAL A CA 1
ATOM 1983 C C . VAL A 1 271 ? 22.370 9.809 -22.894 1.00 96.62 271 VAL A C 1
ATOM 1985 O O . VAL A 1 271 ? 21.413 9.484 -22.192 1.00 96.62 271 VAL A O 1
ATOM 1988 N N . GLN A 1 272 ? 22.210 10.446 -24.058 1.00 97.62 272 GLN A N 1
ATOM 1989 C CA . GLN A 1 272 ? 20.897 10.889 -24.535 1.00 97.62 272 GLN A CA 1
ATOM 1990 C C . GLN A 1 272 ? 19.928 9.719 -24.769 1.00 97.62 272 GLN A C 1
ATOM 1992 O O .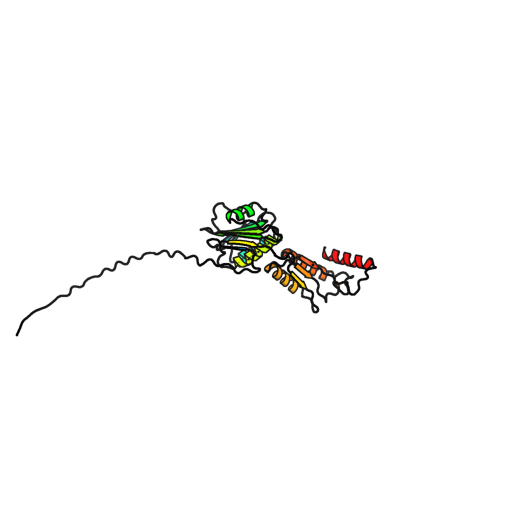 GLN A 1 272 ? 18.717 9.863 -24.597 1.00 97.62 272 GLN A O 1
ATOM 1997 N N . ALA A 1 273 ? 20.424 8.552 -25.191 1.00 97.38 273 ALA A N 1
ATOM 1998 C CA . ALA A 1 273 ? 19.595 7.362 -25.349 1.00 97.38 273 ALA A CA 1
ATOM 1999 C C . ALA A 1 273 ? 19.076 6.837 -23.999 1.00 97.38 273 ALA A C 1
ATOM 2001 O O . ALA A 1 273 ? 17.905 6.460 -23.921 1.00 97.38 273 ALA A O 1
ATOM 2002 N N . LEU A 1 274 ? 19.895 6.862 -22.938 1.00 96.12 274 LEU A N 1
ATOM 2003 C CA . LEU A 1 274 ? 19.459 6.518 -21.578 1.00 96.12 274 LEU A CA 1
ATOM 2004 C C . LEU A 1 274 ? 18.423 7.516 -21.053 1.00 96.12 274 LEU A C 1
ATOM 2006 O O . LEU A 1 274 ? 17.388 7.098 -20.538 1.00 96.12 274 LEU A O 1
ATOM 2010 N N . GLU A 1 275 ? 18.665 8.817 -21.224 1.00 95.88 275 GLU A N 1
ATOM 2011 C CA . GLU A 1 275 ? 17.739 9.873 -20.795 1.00 95.88 275 GLU A CA 1
ATOM 2012 C C . GLU A 1 275 ? 16.368 9.714 -21.455 1.00 95.88 275 GLU A C 1
ATOM 2014 O O . GLU A 1 275 ? 15.364 9.592 -20.753 1.00 95.88 275 GLU A O 1
ATOM 2019 N N . ARG A 1 276 ? 16.323 9.560 -22.790 1.00 95.81 276 ARG A N 1
ATOM 2020 C CA . ARG A 1 276 ? 15.071 9.288 -23.520 1.00 95.81 276 ARG A CA 1
ATOM 2021 C C . ARG A 1 276 ? 14.352 8.043 -23.003 1.00 95.81 276 ARG A C 1
ATOM 2023 O O . ARG A 1 276 ? 13.123 8.015 -22.953 1.00 95.81 276 ARG A O 1
ATOM 2030 N N . LYS A 1 277 ? 15.101 6.998 -22.636 1.00 94.81 277 LYS A N 1
ATOM 2031 C CA . LYS A 1 277 ? 14.535 5.758 -22.095 1.00 94.81 277 LYS A CA 1
ATOM 2032 C C . LYS A 1 277 ? 13.879 5.987 -20.735 1.00 94.81 277 LYS A C 1
ATOM 2034 O O . LYS A 1 277 ? 12.792 5.467 -20.497 1.00 94.81 277 LYS A O 1
ATOM 2039 N N . PHE A 1 278 ? 14.532 6.747 -19.859 1.00 94.44 278 PHE A N 1
ATOM 2040 C CA . PHE A 1 278 ? 13.991 7.077 -18.545 1.00 94.44 278 PHE A CA 1
ATOM 2041 C C . PHE A 1 278 ? 12.801 8.026 -18.638 1.00 94.44 278 PHE A C 1
ATOM 2043 O O . PHE A 1 278 ? 11.817 7.810 -17.937 1.00 94.44 278 PHE A O 1
ATOM 2050 N N . ASP A 1 279 ? 12.832 9.009 -19.533 1.00 94.75 279 ASP A N 1
ATOM 2051 C CA . ASP A 1 279 ? 11.710 9.928 -19.730 1.00 94.75 279 ASP A CA 1
ATOM 2052 C C . ASP A 1 279 ? 10.454 9.199 -20.210 1.00 94.75 279 ASP A C 1
ATOM 2054 O O . ASP A 1 279 ? 9.374 9.424 -19.669 1.00 94.75 279 ASP A O 1
ATOM 2058 N N . ALA A 1 280 ? 10.601 8.236 -21.124 1.00 92.31 280 ALA A N 1
ATOM 2059 C CA . ALA A 1 280 ? 9.492 7.387 -21.559 1.00 92.31 280 ALA A CA 1
ATOM 2060 C C . ALA A 1 280 ? 8.894 6.520 -20.433 1.00 92.31 280 ALA A C 1
ATOM 2062 O O . ALA A 1 280 ? 7.748 6.099 -20.537 1.00 92.31 280 ALA A O 1
ATOM 2063 N N . MET A 1 281 ? 9.658 6.221 -19.377 1.00 89.81 281 MET A N 1
ATOM 2064 C CA . MET A 1 281 ? 9.174 5.469 -18.208 1.00 89.81 281 MET A CA 1
ATOM 2065 C C . MET A 1 281 ? 8.543 6.364 -17.136 1.00 89.81 281 MET A C 1
ATOM 2067 O O . MET A 1 281 ? 7.853 5.854 -16.256 1.00 89.81 281 MET A O 1
ATOM 2071 N N . ARG A 1 282 ? 8.799 7.678 -17.179 1.00 85.88 282 ARG A N 1
ATOM 2072 C CA . ARG A 1 282 ? 8.231 8.667 -16.249 1.00 85.88 282 ARG A CA 1
ATOM 2073 C C . ARG A 1 282 ? 6.893 9.240 -16.722 1.00 85.88 282 ARG A C 1
ATOM 2075 O O . ARG A 1 282 ? 6.171 9.794 -15.898 1.00 85.88 282 ARG A O 1
ATOM 2082 N N . SER A 1 283 ? 6.610 9.162 -18.024 1.00 61.62 283 SER A N 1
ATOM 2083 C CA . SER A 1 283 ? 5.375 9.641 -18.664 1.00 61.62 283 SER A CA 1
ATOM 2084 C C . SER A 1 283 ? 4.194 8.702 -18.456 1.00 61.62 283 SER A C 1
ATOM 2086 O O . SER A 1 283 ? 3.083 9.213 -18.201 1.00 61.62 283 SER A O 1
#